Protein AF-0000000067795858 (afdb_homodimer)

Secondary structure (DSSP, 8-state):
--------EEE-------------S-------S--B---EEEEE-SSEEEEEEE-TT--GGGEEEEEETTTTEEEEEEEE--TTGGGGGGEEEE-S--EEEEEEEEPPTT--EEEEEEEEEEETTEEEEEEEE-SS-------------/--------EEE-------------S-------S--B---EEEEE-SSEEEEEEE-TT--GGGEEEEEETTTTEEEEEEEE--TTGGGGGGEEEE-S--EEEEEEEEPPTT--EEEEEEEEEEETTEEEEEEEE-SS-------------

Solvent-accessible surface area (backbone atoms only — not comparable to full-atom values): 17368 Å² total; per-residue (Å²): 134,78,72,78,70,71,53,62,46,61,48,57,49,72,53,70,72,71,74,70,67,78,82,82,80,82,75,67,84,58,87,66,72,46,47,49,48,64,38,34,31,31,33,56,54,92,56,30,40,40,35,41,35,52,38,46,49,43,48,75,92,45,52,46,79,44,78,36,78,92,70,36,31,38,39,40,36,35,43,30,68,59,95,56,65,88,43,56,89,26,50,76,38,84,54,58,79,64,44,61,34,35,38,40,41,33,54,54,90,58,70,48,61,40,79,92,54,55,46,75,47,80,51,37,11,26,37,37,38,38,38,36,42,57,87,67,69,68,47,73,64,73,72,75,75,73,74,71,135,132,77,74,78,69,71,53,62,46,62,49,58,50,73,52,69,72,70,75,70,67,76,83,80,82,81,76,68,83,59,85,66,72,47,47,47,50,65,39,35,30,32,32,56,54,92,57,30,39,41,35,41,33,51,39,46,51,42,47,74,91,45,51,45,78,45,77,35,75,91,70,37,31,37,38,40,38,35,41,30,68,59,96,56,64,88,43,55,89,29,51,77,39,84,54,57,80,65,42,63,34,38,40,40,41,34,54,52,89,62,71,47,60,41,78,92,54,58,45,76,48,78,49,39,11,26,38,38,36,39,38,35,43,59,85,71,71,67,49,73,65,73,72,75,75,71,76,74,135

Radius of gyration: 24.32 Å; Cα contacts (8 Å, |Δi|>4): 537; chains: 2; bounding box: 45×71×56 Å

Nearest PDB structures (foldseek):
  3w1z-assembly1_B  TM=8.184E-01  e=2.440E-09  Schizosaccharomyces pombe 972h-
  3w1z-assembly1_D  TM=8.887E-01  e=3.357E-08  Schizosaccharomyces pombe 972h-
  3w1z-assembly1_C  TM=8.007E-01  e=1.626E-08  Schizosaccharomyces pombe 972h-
  4eld-assembly1_A  TM=7.771E-01  e=7.101E-06  Methanocaldococcus jannaschii DSM 2661
  1shs-assembly1_A  TM=7.922E-01  e=1.833E-05  Methanocaldococcus jannaschii

Sequence (298 aa):
MHGRLDNFFAERPYLPHLRSHDNSLTQDAKPTGAPFAPPMDLYDNEKQYLIHLSLPGVFPDDLEVETDADLRLITVKGVFRNPYEDMNENLRINERRSGAFERQIKFPKGTVVEEDNISAKLTNGVLEISLKKVEGKEREVRRIKVECCMHGRLDNFFAERPYLPHLRSHDNSLTQDAKPTGAPFAPPMDLYDNEKQYLIHLSLPGVFPDDLEVETDADLRLITVKGVFRNPYEDMNENLRINERRSGAFERQIKFPKGTVVEEDNISAKLTNGVLEISLKKVEGKEREVRRIKVECC

pLDDT: mean 72.58, std 25.25, range [21.03, 96.69]

Structure (mmCIF, N/CA/C/O backbone):
data_AF-0000000067795858-model_v1
#
loop_
_entity.id
_entity.type
_entity.pdbx_description
1 polymer YALI0C03443p
#
loop_
_atom_site.group_PDB
_atom_site.id
_atom_site.type_symbol
_atom_site.label_atom_id
_atom_site.label_alt_id
_atom_site.label_comp_id
_atom_site.label_asym_id
_atom_site.label_entity_id
_atom_site.label_seq_id
_atom_site.pdbx_PDB_ins_code
_atom_site.Cartn_x
_atom_site.Cartn_y
_atom_site.Cartn_z
_atom_site.occupancy
_atom_site.B_iso_or_equiv
_atom_site.auth_seq_id
_atom_site.auth_comp_id
_atom_site.auth_asym_id
_atom_site.auth_atom_id
_atom_site.pdbx_PDB_model_num
ATOM 1 N N . MET A 1 1 ? 24.625 -29.875 -5.992 1 22.42 1 MET A N 1
ATOM 2 C CA . MET A 1 1 ? 23.25 -29.688 -5.523 1 22.42 1 MET A CA 1
ATOM 3 C C . MET A 1 1 ? 22.797 -28.25 -5.695 1 22.42 1 MET A C 1
ATOM 5 O O . MET A 1 1 ? 23.172 -27.375 -4.902 1 22.42 1 MET A O 1
ATOM 9 N N . HIS A 1 2 ? 22.953 -27.625 -6.863 1 32.31 2 HIS A N 1
ATOM 10 C CA . HIS A 1 2 ? 22.719 -26.25 -7.301 1 32.31 2 HIS A CA 1
ATOM 11 C C . HIS A 1 2 ? 21.297 -25.812 -6.996 1 32.31 2 HIS A C 1
ATOM 13 O O . HIS A 1 2 ? 20.344 -26.516 -7.32 1 32.31 2 HIS A O 1
ATOM 19 N N . GLY A 1 3 ? 20.969 -25.391 -5.824 1 32.97 3 GLY A N 1
ATOM 20 C CA . GLY A 1 3 ? 19.672 -24.984 -5.309 1 32.97 3 GLY A CA 1
ATOM 21 C C . GLY A 1 3 ? 18.766 -24.422 -6.379 1 32.97 3 GLY A C 1
ATOM 22 O O . GLY A 1 3 ? 19.219 -23.734 -7.289 1 32.97 3 GLY A O 1
ATOM 23 N N . ARG A 1 4 ? 17.828 -25.281 -6.988 1 33.78 4 ARG A N 1
ATOM 24 C CA . ARG A 1 4 ? 16.766 -24.922 -7.922 1 33.78 4 ARG A CA 1
ATOM 25 C C . ARG A 1 4 ? 16.375 -23.453 -7.762 1 33.78 4 ARG A C 1
ATOM 27 O O . ARG A 1 4 ? 15.797 -23.062 -6.746 1 33.78 4 ARG A O 1
ATOM 34 N N . LEU A 1 5 ? 17.219 -22.656 -8.023 1 38.12 5 LEU A N 1
ATOM 35 C CA . LEU A 1 5 ? 16.906 -21.234 -8.203 1 38.12 5 LEU A CA 1
ATOM 36 C C . LEU A 1 5 ? 15.531 -21.062 -8.852 1 38.12 5 LEU A C 1
ATOM 38 O O . LEU A 1 5 ? 15.398 -21.188 -10.07 1 38.12 5 LEU A O 1
ATOM 42 N N . ASP A 1 6 ? 14.5 -21.922 -8.516 1 43.03 6 ASP A N 1
ATOM 43 C CA . ASP A 1 6 ? 13.094 -21.797 -8.891 1 43.03 6 ASP A CA 1
ATOM 44 C C . ASP A 1 6 ? 12.711 -20.344 -9.125 1 43.03 6 ASP A C 1
ATOM 46 O O . ASP A 1 6 ? 12.656 -19.547 -8.188 1 43.03 6 ASP A O 1
ATOM 50 N N . ASN A 1 7 ? 13.234 -19.812 -10.258 1 46.12 7 ASN A N 1
ATOM 51 C CA . ASN A 1 7 ? 13.359 -18.422 -10.672 1 46.12 7 ASN A CA 1
ATOM 52 C C . ASN A 1 7 ? 12.008 -17.719 -10.703 1 46.12 7 ASN A C 1
ATOM 54 O O . ASN A 1 7 ? 11.258 -17.859 -11.672 1 46.12 7 ASN A O 1
ATOM 58 N N . PHE A 1 8 ? 11.07 -17.906 -9.773 1 50.25 8 PHE A N 1
ATOM 59 C CA . PHE A 1 8 ? 10.07 -16.859 -9.852 1 50.25 8 PHE A CA 1
ATOM 60 C C . PHE A 1 8 ? 10.711 -15.539 -10.281 1 50.25 8 PHE A C 1
ATOM 62 O O . PHE A 1 8 ? 11.727 -15.117 -9.719 1 50.25 8 PHE A O 1
ATOM 69 N N . PHE A 1 9 ? 10.875 -15.289 -11.719 1 51.81 9 PHE A N 1
ATOM 70 C CA . PHE A 1 9 ? 11.375 -13.984 -12.117 1 51.81 9 PHE A CA 1
ATOM 71 C C . PHE A 1 9 ? 10.273 -12.93 -12.016 1 51.81 9 PHE A C 1
ATOM 73 O O . PHE A 1 9 ? 9.25 -13.023 -12.695 1 51.81 9 PHE A O 1
ATOM 80 N N . ALA A 1 10 ? 9.914 -12.562 -10.852 1 48.84 10 ALA A N 1
ATOM 81 C CA . ALA A 1 10 ? 9.156 -11.312 -10.828 1 48.84 10 ALA A CA 1
ATOM 82 C C . ALA A 1 10 ? 9.977 -10.164 -11.398 1 48.84 10 ALA A C 1
ATOM 84 O O . ALA A 1 10 ? 10.945 -9.711 -10.781 1 48.84 10 ALA A O 1
ATOM 85 N N . GLU A 1 11 ? 10.266 -10.281 -12.711 1 44.84 11 GLU A N 1
ATOM 86 C CA . GLU A 1 11 ? 11.07 -9.234 -13.344 1 44.84 11 GLU A CA 1
ATOM 87 C C . GLU A 1 11 ? 10.539 -7.848 -13 1 44.84 11 GLU A C 1
ATOM 89 O O . GLU A 1 11 ? 9.328 -7.625 -13 1 44.84 11 GLU A O 1
ATOM 94 N N . ARG A 1 12 ? 11.203 -7.18 -12.133 1 45.81 12 ARG A N 1
ATOM 95 C CA . ARG A 1 12 ? 10.992 -5.738 -12.242 1 45.81 12 ARG A CA 1
ATOM 96 C C . ARG A 1 12 ? 10.961 -5.301 -13.703 1 45.81 12 ARG A C 1
ATOM 98 O O . ARG A 1 12 ? 11.617 -5.906 -14.555 1 45.81 12 ARG A O 1
ATOM 105 N N . PRO A 1 13 ? 9.992 -4.703 -14.289 1 41.53 13 PRO A N 1
ATOM 106 C CA . PRO A 1 13 ? 10.086 -4.324 -15.695 1 41.53 13 PRO A CA 1
ATOM 107 C C . PRO A 1 13 ? 11.516 -4.02 -16.141 1 41.53 13 PRO A C 1
ATOM 109 O O . PRO A 1 13 ? 12.242 -3.316 -15.43 1 41.53 13 PRO A O 1
ATOM 112 N N . TYR A 1 14 ? 12.086 -4.887 -16.781 1 36.28 14 TYR A N 1
ATOM 113 C CA . TYR A 1 14 ? 13.312 -4.562 -17.5 1 36.28 14 TYR A CA 1
ATOM 114 C C . TYR A 1 14 ? 13.172 -3.238 -18.234 1 36.28 14 TYR A C 1
ATOM 116 O O . TYR A 1 14 ? 12.336 -3.105 -19.141 1 36.28 14 TYR A O 1
ATOM 124 N N . LEU A 1 15 ? 13.281 -2.121 -17.594 1 37.28 15 LEU A N 1
ATOM 125 C CA . LEU A 1 15 ? 13.578 -1.027 -18.516 1 37.28 15 LEU A CA 1
ATOM 126 C C . LEU A 1 15 ? 14.625 -1.447 -19.547 1 37.28 15 LEU A C 1
ATOM 128 O O . LEU A 1 15 ? 15.727 -1.854 -19.172 1 37.28 15 LEU A O 1
ATOM 132 N N . PRO A 1 16 ? 14.258 -1.807 -20.656 1 34.94 16 PRO A N 1
ATOM 133 C CA . PRO A 1 16 ? 15.344 -1.913 -21.641 1 34.94 16 PRO A CA 1
ATOM 134 C C . PRO A 1 16 ? 16.438 -0.878 -21.422 1 34.94 16 PRO A C 1
ATOM 136 O O . PRO A 1 16 ? 16.156 0.28 -21.109 1 34.94 16 PRO A O 1
ATOM 139 N N . HIS A 1 17 ? 17.422 -1.213 -20.891 1 34.97 17 HIS A N 1
ATOM 140 C CA . HIS A 1 17 ? 18.578 -0.344 -21.141 1 34.97 17 HIS A CA 1
ATOM 141 C C . HIS A 1 17 ? 18.516 0.274 -22.531 1 34.97 17 HIS A C 1
ATOM 143 O O . HIS A 1 17 ? 18.531 -0.443 -23.531 1 34.97 17 HIS A O 1
ATOM 149 N N . LEU A 1 18 ? 17.781 1.297 -22.766 1 34.06 18 LEU A N 1
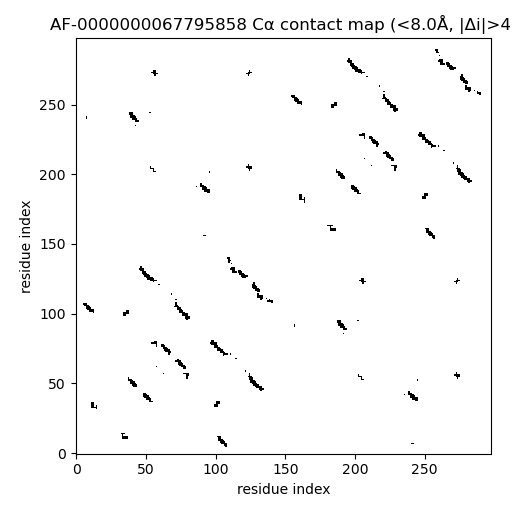ATOM 150 C CA . LEU A 1 18 ? 18.203 2.047 -23.938 1 34.06 18 LEU A CA 1
ATOM 151 C C . LEU A 1 18 ? 19.719 2.062 -24.047 1 34.06 18 LEU A C 1
ATOM 153 O O . LEU A 1 18 ? 20.406 2.588 -23.172 1 34.06 18 LEU A O 1
ATOM 157 N N . ARG A 1 19 ? 20.234 1.096 -24.594 1 33.78 19 ARG A N 1
ATOM 158 C CA . ARG A 1 19 ? 21.5 1.353 -25.266 1 33.78 19 ARG A CA 1
ATOM 159 C C . ARG A 1 19 ? 21.5 2.715 -25.938 1 33.78 19 ARG A C 1
ATOM 161 O O . ARG A 1 19 ? 20.797 2.916 -26.938 1 33.78 19 ARG A O 1
ATOM 168 N N . SER A 1 20 ? 21.453 3.863 -25.203 1 34.28 20 SER A N 1
ATOM 169 C CA . SER A 1 20 ? 21.844 5.129 -25.812 1 34.28 20 SER A CA 1
ATOM 170 C C . SER A 1 20 ? 23.109 4.973 -26.656 1 34.28 20 SER A C 1
ATOM 172 O O . SER A 1 20 ? 24.219 5.004 -26.125 1 34.28 20 SER A O 1
ATOM 174 N N . HIS A 1 21 ? 23.109 4.137 -27.516 1 33.28 21 HIS A N 1
ATOM 175 C CA . HIS A 1 21 ? 24.156 4.555 -28.438 1 33.28 21 HIS A CA 1
ATOM 176 C C . HIS A 1 21 ? 23.984 6.012 -28.859 1 33.28 21 HIS A C 1
ATOM 178 O O . HIS A 1 21 ? 24.797 6.555 -29.609 1 33.28 21 HIS A O 1
ATOM 184 N N . ASP A 1 22 ? 22.75 6.461 -29.297 1 33.53 22 ASP A N 1
ATOM 185 C CA . ASP A 1 22 ? 22.906 7.672 -30.094 1 33.53 22 ASP A CA 1
ATOM 186 C C . ASP A 1 22 ? 23.375 8.844 -29.25 1 33.53 22 ASP A C 1
ATOM 188 O O . ASP A 1 22 ? 23 8.969 -28.078 1 33.53 22 ASP A O 1
ATOM 192 N N . ASN A 1 23 ? 24.469 9.68 -29.531 1 34.09 23 ASN A N 1
ATOM 193 C CA . ASN A 1 23 ? 25.156 10.938 -29.25 1 34.09 23 ASN A CA 1
ATOM 194 C C . ASN A 1 23 ? 24.156 12.055 -28.938 1 34.09 23 ASN A C 1
ATOM 196 O O . ASN A 1 23 ? 24.547 13.094 -28.406 1 34.09 23 ASN A O 1
ATOM 200 N N . SER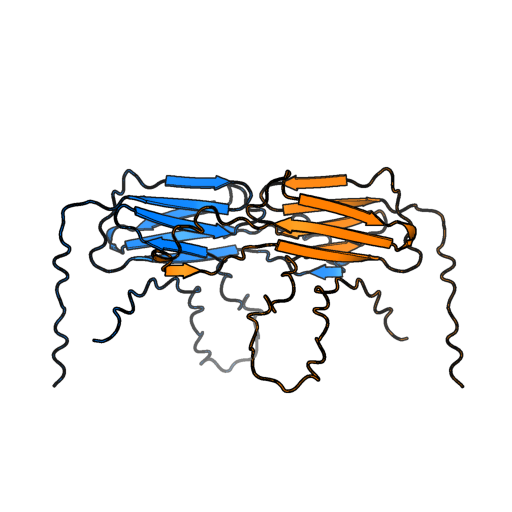 A 1 24 ? 23.25 12.539 -29.922 1 36.06 24 SER A N 1
ATOM 201 C CA . SER A 1 24 ? 22.859 13.938 -30.031 1 36.06 24 SER A CA 1
ATOM 202 C C . SER A 1 24 ? 22.016 14.367 -28.844 1 36.06 24 SER A C 1
ATOM 204 O O . SER A 1 24 ? 21.391 13.539 -28.188 1 36.06 24 SER A O 1
ATOM 206 N N . LEU A 1 25 ? 21.766 15.836 -28.562 1 34.72 25 LEU A N 1
ATOM 207 C CA . LEU A 1 25 ? 21.406 16.875 -27.594 1 34.72 25 LEU A CA 1
ATOM 208 C C . LEU A 1 25 ? 20.031 16.609 -27 1 34.72 25 LEU A C 1
ATOM 210 O O . LEU A 1 25 ? 19.672 17.156 -25.969 1 34.72 25 LEU A O 1
ATOM 21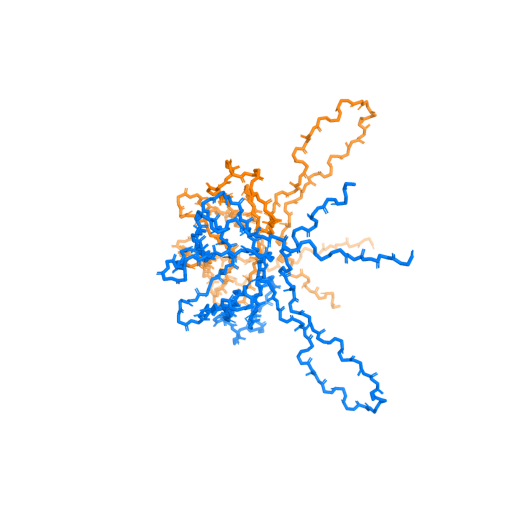4 N N . THR A 1 26 ? 18.953 16.422 -27.891 1 36.91 26 THR A N 1
ATOM 215 C CA . THR A 1 26 ? 17.656 16.844 -27.391 1 36.91 26 THR A CA 1
ATOM 216 C C . THR A 1 26 ? 17.156 15.875 -26.312 1 36.91 26 THR A C 1
ATOM 218 O O . THR A 1 26 ? 16.922 14.695 -26.578 1 36.91 26 THR A O 1
ATOM 221 N N . GLN A 1 27 ? 17.703 15.961 -25.094 1 35.53 27 GLN A N 1
ATOM 222 C CA . GLN A 1 27 ? 17.422 15.297 -23.828 1 35.53 27 GLN A CA 1
ATOM 223 C C . GLN A 1 27 ? 15.922 15.125 -23.609 1 35.53 27 GLN A C 1
ATOM 225 O O . GLN A 1 27 ? 15.234 16.062 -23.203 1 35.53 27 GLN A O 1
ATOM 230 N N . ASP A 1 28 ? 15.18 14.633 -24.609 1 35.16 28 ASP A N 1
ATOM 231 C CA . ASP A 1 28 ? 13.773 14.352 -24.359 1 35.16 28 ASP A CA 1
ATOM 232 C C . ASP A 1 28 ? 13.578 13.672 -23 1 35.16 28 ASP A C 1
ATOM 234 O O . ASP A 1 28 ? 14.359 12.805 -22.625 1 35.16 28 ASP A O 1
ATOM 238 N N . ALA A 1 29 ? 12.922 14.344 -22.047 1 35.81 29 ALA A N 1
ATOM 239 C CA . ALA A 1 29 ? 12.422 13.914 -20.75 1 35.81 29 ALA A CA 1
ATOM 240 C C . ALA A 1 29 ? 11.844 12.5 -20.828 1 35.81 29 ALA A C 1
ATOM 242 O O . ALA A 1 29 ? 10.719 12.305 -21.281 1 35.81 29 ALA A O 1
ATOM 243 N N . LYS A 1 30 ? 12.43 11.508 -21.453 1 37.72 30 LYS A N 1
ATOM 244 C CA . LYS A 1 30 ? 12.016 10.109 -21.391 1 37.72 30 LYS A CA 1
ATOM 245 C C . LYS A 1 30 ? 11.453 9.758 -20.016 1 37.72 30 LYS A C 1
ATOM 247 O O . LYS A 1 30 ? 12.125 9.961 -19 1 37.72 30 LYS A O 1
ATOM 252 N N . PRO A 1 31 ? 10.18 9.781 -19.922 1 41.47 31 PRO A N 1
ATOM 253 C CA . PRO A 1 31 ? 9.695 9.227 -18.641 1 41.47 31 PRO A CA 1
ATOM 254 C C . PRO A 1 31 ? 10.492 8.008 -18.203 1 41.47 31 PRO A C 1
ATOM 256 O O . PRO A 1 31 ? 10.414 6.949 -18.828 1 41.47 31 PRO A O 1
ATOM 259 N N . THR A 1 32 ? 11.742 7.984 -18.125 1 41.47 32 THR A N 1
ATOM 260 C CA . THR A 1 32 ? 12.781 6.992 -17.875 1 41.47 32 THR A CA 1
ATOM 261 C C . THR A 1 32 ? 12.312 5.973 -16.844 1 41.47 32 THR A C 1
ATOM 263 O O . THR A 1 32 ? 12.969 4.949 -16.625 1 41.47 32 THR A O 1
ATOM 266 N N . GLY A 1 33 ? 11.602 6.359 -15.75 1 48.22 33 GLY A N 1
ATOM 267 C CA . GLY A 1 33 ? 11.688 5.449 -14.617 1 48.22 33 GLY A CA 1
ATOM 268 C C . GLY A 1 33 ? 10.938 4.152 -14.844 1 48.22 33 GLY A C 1
ATOM 269 O O . GLY A 1 33 ? 9.898 4.133 -15.516 1 48.22 33 GLY A O 1
ATOM 270 N N . ALA A 1 34 ? 11.672 3.002 -15.047 1 53.97 34 ALA A N 1
ATOM 271 C CA . ALA A 1 34 ? 11.086 1.662 -15.047 1 53.97 34 ALA A CA 1
ATOM 272 C C . ALA A 1 34 ? 9.789 1.629 -14.242 1 53.97 34 ALA A C 1
ATOM 274 O O . ALA A 1 34 ? 9.656 2.326 -13.234 1 53.97 34 ALA A O 1
ATOM 275 N N . PRO A 1 35 ? 8.758 1.15 -15.008 1 64.12 35 PRO A N 1
ATOM 276 C CA . PRO A 1 35 ? 7.52 1.074 -14.234 1 64.12 35 PRO A CA 1
ATOM 277 C C . PRO A 1 35 ? 7.73 0.497 -12.836 1 64.12 35 PRO A C 1
ATOM 279 O O . PRO A 1 35 ? 8.578 -0.377 -12.648 1 64.12 35 PRO A O 1
ATOM 282 N N . PHE A 1 36 ? 7.277 1.096 -11.992 1 78.94 36 PHE A N 1
ATOM 283 C CA . PHE A 1 36 ? 7.328 0.639 -10.609 1 78.94 36 PHE A CA 1
ATOM 284 C C . PHE A 1 36 ? 6.652 -0.719 -10.461 1 78.94 36 PHE A C 1
ATOM 286 O O . PHE A 1 36 ? 5.641 -0.989 -11.109 1 78.94 36 PHE A O 1
ATOM 293 N N . ALA A 1 37 ? 7.27 -1.644 -9.953 1 90.12 37 ALA A N 1
ATOM 294 C CA . ALA A 1 37 ? 6.684 -2.934 -9.594 1 90.12 37 ALA A CA 1
ATOM 295 C C . ALA A 1 37 ? 6.23 -2.945 -8.141 1 90.12 37 ALA A C 1
ATOM 297 O O . ALA A 1 37 ? 7.055 -2.898 -7.223 1 90.12 37 ALA A O 1
ATOM 298 N N . PRO A 1 38 ? 4.934 -3.002 -7.91 1 95.44 38 PRO A N 1
ATOM 299 C CA . PRO A 1 38 ? 4.445 -3.023 -6.531 1 95.44 38 PRO A CA 1
ATOM 300 C C . PRO A 1 38 ? 4.965 -4.223 -5.742 1 95.44 38 PRO A C 1
ATOM 302 O O . PRO A 1 38 ? 5.18 -5.297 -6.309 1 95.44 38 PRO A O 1
ATOM 305 N N . PRO A 1 39 ? 5.191 -4.059 -4.441 1 94.88 39 PRO A N 1
ATOM 306 C CA . PRO A 1 39 ? 5.648 -5.188 -3.625 1 94.88 39 PRO A CA 1
ATOM 307 C C . PRO A 1 39 ? 4.676 -6.363 -3.648 1 94.88 39 PRO A C 1
ATOM 309 O O . PRO A 1 39 ? 3.459 -6.164 -3.658 1 94.88 39 PRO A O 1
ATOM 312 N N . MET A 1 40 ? 5.258 -7.562 -3.613 1 94.88 40 MET A N 1
ATOM 313 C CA . MET A 1 40 ? 4.426 -8.758 -3.73 1 94.88 40 MET A CA 1
ATOM 314 C C . MET A 1 40 ? 4.934 -9.867 -2.811 1 94.88 40 MET A C 1
ATOM 316 O O . MET A 1 40 ? 6.129 -9.945 -2.531 1 94.88 40 MET A O 1
ATOM 320 N N . ASP A 1 41 ? 3.979 -10.617 -2.283 1 94.44 41 ASP A N 1
ATOM 321 C CA . ASP A 1 41 ? 4.277 -11.914 -1.683 1 94.44 41 ASP A CA 1
ATOM 322 C C . ASP A 1 41 ? 3.779 -13.055 -2.564 1 94.44 41 ASP A C 1
ATOM 324 O O . ASP A 1 41 ? 2.693 -12.977 -3.145 1 94.44 41 ASP A O 1
ATOM 328 N N . LEU A 1 42 ? 4.602 -14.039 -2.68 1 95 42 LEU A N 1
ATOM 329 C CA . LEU A 1 42 ? 4.211 -15.219 -3.436 1 95 42 LEU A CA 1
ATOM 330 C C . LEU A 1 42 ? 4.422 -16.484 -2.613 1 95 42 LEU A C 1
ATOM 332 O O . LEU A 1 42 ? 5.535 -16.75 -2.146 1 95 42 LEU A O 1
ATOM 336 N N . TYR A 1 43 ? 3.357 -17.188 -2.42 1 93.38 43 TYR A N 1
ATOM 337 C CA . TYR A 1 43 ? 3.395 -18.469 -1.735 1 93.38 43 TYR A CA 1
ATOM 338 C C . TYR A 1 43 ? 3.209 -19.609 -2.721 1 93.38 43 TYR A C 1
ATOM 340 O O . TYR A 1 43 ? 2.316 -19.578 -3.572 1 93.38 43 TYR A O 1
ATOM 348 N N . ASP A 1 44 ? 4.082 -20.609 -2.551 1 91.75 44 ASP A N 1
ATOM 349 C CA . ASP A 1 44 ? 4.039 -21.812 -3.385 1 91.75 44 ASP A CA 1
ATOM 350 C C . ASP A 1 44 ? 3.785 -23.062 -2.543 1 91.75 44 ASP A C 1
ATOM 352 O O . ASP A 1 44 ? 4.719 -23.625 -1.975 1 91.75 44 ASP A O 1
ATOM 356 N N . ASN A 1 45 ? 2.504 -23.438 -2.443 1 88 45 ASN A N 1
ATOM 357 C CA . ASN A 1 45 ? 2.219 -24.688 -1.748 1 88 45 ASN A CA 1
ATOM 358 C C . ASN A 1 45 ? 1.841 -25.797 -2.723 1 88 45 ASN A C 1
ATOM 360 O O . ASN A 1 45 ? 1.855 -25.594 -3.938 1 88 45 ASN A O 1
ATOM 364 N N . GLU A 1 46 ? 1.615 -26.953 -2.203 1 86.75 46 GLU A N 1
ATOM 365 C CA . GLU A 1 46 ? 1.364 -28.125 -3.049 1 86.75 46 GLU A CA 1
ATOM 366 C C . GLU A 1 46 ? 0.075 -27.953 -3.848 1 86.75 46 GLU A C 1
ATOM 368 O O . GLU A 1 46 ? -0.027 -28.438 -4.977 1 86.75 46 GLU A O 1
ATOM 373 N N . LYS A 1 47 ? -0.803 -27.203 -3.354 1 88.19 47 LYS A N 1
ATOM 374 C CA . LYS A 1 47 ? -2.137 -27.141 -3.943 1 88.19 47 LYS A CA 1
ATOM 375 C C . LYS A 1 47 ? -2.291 -25.922 -4.836 1 88.19 47 LYS A C 1
ATOM 377 O O . LYS A 1 47 ? -3.051 -25.938 -5.809 1 88.19 47 LYS A O 1
ATOM 382 N N . GLN A 1 48 ? -1.615 -24.875 -4.441 1 91.12 48 GLN A N 1
ATOM 383 C CA . GLN A 1 48 ? -1.885 -23.641 -5.176 1 91.12 48 GLN A CA 1
ATOM 384 C C . GLN A 1 48 ? -0.742 -22.641 -5.02 1 91.12 48 GLN A C 1
ATOM 386 O O . GLN A 1 48 ? 0.096 -22.781 -4.125 1 91.12 48 GLN A O 1
ATOM 391 N N . TYR A 1 49 ? -0.703 -21.688 -5.957 1 92.31 49 TYR A N 1
ATOM 392 C CA . TYR A 1 49 ? 0.033 -20.438 -5.773 1 92.31 49 TYR A CA 1
ATOM 393 C C . TYR A 1 49 ? -0.867 -19.359 -5.191 1 92.31 49 TYR A C 1
ATOM 395 O O . TYR A 1 49 ? -2.031 -19.234 -5.582 1 92.31 49 TYR A O 1
ATOM 403 N N . LEU A 1 50 ? -0.319 -18.656 -4.219 1 94.19 50 LEU A N 1
ATOM 404 C CA . LEU A 1 50 ? -1 -17.5 -3.664 1 94.19 50 LEU A CA 1
ATOM 405 C C . LEU A 1 50 ? -0.137 -16.25 -3.799 1 94.19 50 LEU A C 1
ATOM 407 O O . LEU A 1 50 ? 1.001 -16.219 -3.324 1 94.19 50 LEU A O 1
ATOM 411 N N . ILE A 1 51 ? -0.739 -15.25 -4.496 1 94.31 51 ILE A N 1
ATOM 412 C CA . ILE A 1 51 ? -0.021 -14 -4.754 1 94.31 51 ILE A CA 1
ATOM 413 C C . ILE A 1 51 ? -0.747 -12.836 -4.082 1 94.31 51 ILE A C 1
ATOM 415 O O . ILE A 1 51 ? -1.961 -12.688 -4.234 1 94.31 51 ILE A O 1
ATOM 419 N N . HIS A 1 52 ? -0.026 -12.094 -3.299 1 95.56 52 HIS A N 1
ATOM 420 C CA . HIS A 1 52 ? -0.538 -10.867 -2.703 1 95.56 52 HIS A CA 1
ATOM 421 C C . HIS A 1 52 ? 0.244 -9.648 -3.191 1 95.56 52 HIS A C 1
ATOM 423 O O . HIS A 1 52 ? 1.457 -9.562 -2.986 1 95.56 52 HIS A O 1
ATOM 429 N N . LEU A 1 53 ? -0.401 -8.695 -3.859 1 95.69 53 LEU A N 1
ATOM 430 C CA . LEU A 1 53 ? 0.213 -7.465 -4.352 1 95.69 53 LEU A CA 1
ATOM 431 C C . LEU A 1 53 ? -0.325 -6.25 -3.605 1 95.69 53 LEU A C 1
ATOM 433 O O . LEU A 1 53 ? -1.537 -6.113 -3.424 1 95.69 53 LEU A O 1
ATOM 437 N N . SER A 1 54 ? 0.584 -5.43 -3.129 1 96.62 54 SER A N 1
ATOM 438 C CA . SER A 1 54 ? 0.168 -4.188 -2.484 1 96.62 54 SER A CA 1
ATOM 439 C C . SER A 1 54 ? -0.171 -3.117 -3.514 1 96.62 54 SER A C 1
ATOM 441 O O . SER A 1 54 ? 0.704 -2.658 -4.25 1 96.62 54 SER A O 1
ATOM 443 N N . LEU A 1 55 ? -1.454 -2.725 -3.518 1 96.44 55 LEU A N 1
ATOM 444 C CA . LEU A 1 55 ? -1.952 -1.753 -4.484 1 96.44 55 LEU A CA 1
ATOM 445 C C . LEU A 1 55 ? -2.816 -0.7 -3.801 1 96.44 55 LEU A C 1
ATOM 447 O O . LEU A 1 55 ? -3.982 -0.518 -4.16 1 96.44 55 LEU A O 1
ATOM 451 N N . PRO A 1 56 ? -2.246 0.008 -2.883 1 96.44 56 PRO A N 1
ATOM 452 C CA . PRO A 1 56 ? -3.059 1.002 -2.178 1 96.44 56 PRO A CA 1
ATOM 453 C C . PRO A 1 56 ? -3.619 2.074 -3.109 1 96.44 56 PRO A C 1
ATOM 455 O O . PRO A 1 56 ? -2.865 2.713 -3.848 1 96.44 56 PRO A O 1
ATOM 458 N N . GLY A 1 57 ? -4.918 2.291 -3.043 1 95.19 57 GLY A N 1
ATOM 459 C CA . GLY A 1 57 ? -5.562 3.369 -3.775 1 95.19 57 GLY A CA 1
ATOM 460 C C . GLY A 1 57 ? -5.988 2.969 -5.176 1 95.19 57 GLY A C 1
ATOM 461 O O . GLY A 1 57 ? -6.566 3.773 -5.91 1 95.19 57 GLY A O 1
ATOM 462 N N . VAL A 1 58 ? -5.703 1.752 -5.559 1 94.69 58 VAL A N 1
ATOM 463 C CA . VAL A 1 58 ? -6.078 1.302 -6.895 1 94.69 58 VAL A CA 1
ATOM 464 C C . VAL A 1 58 ? -7.527 0.82 -6.887 1 94.69 58 VAL A C 1
ATOM 466 O O . VAL A 1 58 ? -7.945 0.102 -5.977 1 94.69 58 VAL A O 1
ATOM 469 N N . PHE A 1 59 ? -8.25 1.251 -7.828 1 91.12 59 PHE A N 1
ATOM 470 C CA . PHE A 1 59 ? -9.625 0.79 -8 1 91.12 59 PHE A CA 1
ATOM 471 C C . PHE A 1 59 ? -9.68 -0.395 -8.961 1 91.12 59 PHE A C 1
ATOM 473 O O . PHE A 1 59 ? -8.836 -0.526 -9.844 1 91.12 59 PHE A O 1
ATOM 480 N N . PRO A 1 60 ? -10.727 -1.191 -8.75 1 90.75 60 PRO A N 1
ATOM 481 C CA . PRO A 1 60 ? -10.852 -2.357 -9.633 1 90.75 60 PRO A CA 1
ATOM 482 C C . PRO A 1 60 ? -10.906 -1.979 -11.109 1 90.75 60 PRO A C 1
ATOM 484 O O . PRO A 1 60 ? -10.328 -2.68 -11.953 1 90.75 60 PRO A O 1
ATOM 487 N N . ASP A 1 61 ? -11.469 -0.853 -11.438 1 90.75 61 ASP A N 1
ATOM 488 C CA . ASP A 1 61 ? -11.625 -0.443 -12.836 1 90.75 61 ASP A CA 1
ATOM 489 C C . ASP A 1 61 ? -10.281 -0.028 -13.438 1 90.75 61 ASP A C 1
ATOM 491 O O . ASP A 1 61 ? -10.141 0.058 -14.656 1 90.75 61 ASP A O 1
ATOM 495 N N . ASP A 1 62 ? -9.273 0.214 -12.602 1 90.75 62 ASP A N 1
ATOM 496 C CA . ASP A 1 62 ? -7.949 0.623 -13.055 1 90.75 62 ASP A CA 1
ATOM 497 C C . ASP A 1 62 ? -6.973 -0.55 -13.023 1 90.75 62 ASP A C 1
ATOM 499 O O . ASP A 1 62 ? -5.758 -0.357 -13.125 1 90.75 62 ASP A O 1
ATOM 503 N N . LEU A 1 63 ? -7.465 -1.7 -12.844 1 94.75 63 LEU A N 1
ATOM 504 C CA . LEU A 1 63 ? -6.625 -2.873 -12.641 1 94.75 63 LEU A CA 1
ATOM 505 C C . LEU A 1 63 ? -6.895 -3.93 -13.703 1 94.75 63 LEU A C 1
ATOM 507 O O . LEU A 1 63 ? -8.047 -4.242 -14 1 94.75 63 LEU A O 1
ATOM 511 N N . GLU A 1 64 ? -5.809 -4.391 -14.352 1 95 64 GLU A N 1
ATOM 512 C CA . GLU A 1 64 ? -5.879 -5.469 -15.328 1 95 64 GLU A CA 1
ATOM 513 C C . GLU A 1 64 ? -4.984 -6.637 -14.93 1 95 64 GLU A C 1
ATOM 515 O O . GLU A 1 64 ? -3.824 -6.441 -14.57 1 95 64 GLU A O 1
ATOM 520 N N . VAL A 1 65 ? -5.555 -7.77 -14.914 1 93.88 65 VAL A N 1
ATOM 521 C CA . VAL A 1 65 ? -4.809 -8.992 -14.656 1 93.88 65 VAL A CA 1
ATOM 522 C C . VAL A 1 65 ? -4.914 -9.922 -15.867 1 93.88 65 VAL A C 1
ATOM 524 O O . VAL A 1 65 ? -6.02 -10.312 -16.266 1 93.88 65 VAL A O 1
ATOM 527 N N . GLU A 1 66 ? -3.77 -10.242 -16.422 1 92.44 66 GLU A N 1
ATOM 528 C CA . GLU A 1 66 ? -3.729 -11.109 -17.594 1 92.44 66 GLU A CA 1
ATOM 529 C C . GLU A 1 66 ? -2.912 -12.367 -17.328 1 92.44 66 GLU A C 1
ATOM 531 O O . GLU A 1 66 ? -1.885 -12.312 -16.641 1 92.44 66 GLU A O 1
ATOM 536 N N . THR A 1 67 ? -3.477 -13.43 -17.844 1 89.56 67 THR A N 1
ATOM 537 C CA . THR A 1 67 ? -2.764 -14.695 -17.719 1 89.56 67 THR A CA 1
ATOM 538 C C . THR A 1 67 ? -2.41 -15.258 -19.094 1 89.56 67 THR A C 1
ATOM 540 O O . THR A 1 67 ? -3.184 -15.125 -20.047 1 89.56 67 THR A O 1
ATOM 543 N N . ASP A 1 68 ? -1.203 -15.773 -19.219 1 87.19 68 ASP A N 1
ATOM 544 C CA . ASP A 1 68 ? -0.737 -16.5 -20.391 1 87.19 68 ASP A CA 1
ATOM 545 C C . ASP A 1 68 ? -0.256 -17.906 -20 1 87.19 68 ASP A C 1
ATOM 547 O O . ASP A 1 68 ? 0.851 -18.062 -19.484 1 87.19 68 ASP A O 1
ATOM 551 N N . ALA A 1 69 ? -1.093 -18.891 -20.297 1 83.12 69 ALA A N 1
ATOM 552 C CA . ALA A 1 69 ? -0.787 -20.25 -19.891 1 83.12 69 ALA A CA 1
ATOM 553 C C . ALA A 1 69 ? 0.455 -20.781 -20.609 1 83.12 69 ALA A C 1
ATOM 555 O O . ALA A 1 69 ? 1.286 -21.469 -20 1 83.12 69 ALA A O 1
ATOM 556 N N . ASP A 1 70 ? 0.542 -20.5 -21.844 1 85.44 70 ASP A N 1
ATOM 557 C CA . ASP A 1 70 ? 1.659 -20.984 -22.656 1 85.44 70 ASP A CA 1
ATOM 558 C C . ASP A 1 70 ? 2.99 -20.453 -22.125 1 85.44 70 ASP A C 1
ATOM 560 O O . ASP A 1 70 ? 3.975 -21.188 -22.062 1 85.44 70 ASP A O 1
ATOM 564 N N . LEU A 1 71 ? 2.936 -19.281 -21.656 1 86.31 71 LEU A N 1
ATOM 565 C CA . LEU A 1 71 ? 4.16 -18.672 -21.156 1 86.31 71 LEU A CA 1
ATOM 566 C C . LEU A 1 71 ? 4.262 -18.812 -19.641 1 86.31 71 LEU A C 1
ATOM 568 O O . LEU A 1 71 ? 5.254 -18.391 -19.031 1 86.31 71 LEU A O 1
ATOM 572 N N . ARG A 1 72 ? 3.232 -19.391 -18.953 1 87.62 72 ARG A N 1
ATOM 573 C CA . ARG A 1 72 ? 3.174 -19.5 -17.5 1 87.62 72 ARG A CA 1
ATOM 574 C C . ARG A 1 72 ? 3.4 -18.141 -16.844 1 87.62 72 ARG A C 1
ATOM 576 O O . ARG A 1 72 ? 4.215 -18.016 -15.922 1 87.62 72 ARG A O 1
ATOM 583 N N . LEU A 1 73 ? 2.676 -17.188 -17.391 1 90.06 73 LEU A N 1
ATOM 584 C CA . LEU A 1 73 ? 2.916 -15.789 -17.031 1 90.06 73 LEU A CA 1
ATOM 585 C C . LEU A 1 73 ? 1.624 -15.117 -16.594 1 90.06 73 LEU A C 1
ATOM 587 O O . LEU A 1 73 ? 0.578 -15.289 -17.219 1 90.06 73 LEU A O 1
ATOM 591 N N . ILE A 1 74 ? 1.751 -14.461 -15.469 1 91.88 74 ILE A N 1
ATOM 592 C CA . ILE A 1 74 ? 0.689 -13.547 -15.047 1 91.88 74 ILE A CA 1
ATOM 593 C C . ILE A 1 74 ? 1.192 -12.109 -15.094 1 91.88 74 ILE A C 1
ATOM 595 O O . ILE A 1 74 ? 2.295 -11.812 -14.625 1 91.88 74 ILE A O 1
ATOM 599 N N . THR A 1 75 ? 0.428 -11.258 -15.719 1 92.81 75 THR A N 1
ATOM 600 C CA . THR A 1 75 ? 0.75 -9.836 -15.789 1 92.81 75 THR A CA 1
ATOM 601 C C . THR A 1 75 ? -0.313 -9.008 -15.078 1 92.81 75 THR A C 1
ATOM 603 O O . THR A 1 75 ? -1.508 -9.164 -15.344 1 92.81 75 THR A O 1
ATOM 606 N N . VAL A 1 76 ? 0.143 -8.211 -14.164 1 94.06 76 VAL A N 1
ATOM 607 C CA . VAL A 1 76 ? -0.742 -7.281 -13.469 1 94.06 76 VAL A CA 1
ATOM 608 C C . VAL A 1 76 ? -0.38 -5.848 -13.844 1 94.06 76 VAL A C 1
ATOM 610 O O . VAL A 1 76 ? 0.779 -5.441 -13.727 1 94.06 76 VAL A O 1
ATOM 613 N N . LYS A 1 77 ? -1.383 -5.141 -14.352 1 95.19 77 LYS A N 1
ATOM 614 C CA . LYS A 1 77 ? -1.19 -3.748 -14.75 1 95.19 77 LYS A CA 1
ATOM 615 C C . LYS A 1 77 ? -2.256 -2.848 -14.133 1 95.19 77 LYS A C 1
ATOM 617 O O . LYS A 1 77 ? -3.396 -3.27 -13.938 1 95.19 77 LYS A O 1
ATOM 622 N N . GLY A 1 78 ? -1.81 -1.604 -13.922 1 94.38 78 GLY A N 1
ATOM 623 C CA . GLY A 1 78 ? -2.756 -0.62 -13.422 1 94.38 78 GLY A CA 1
ATOM 624 C C . GLY A 1 78 ? -2.135 0.746 -13.195 1 94.38 78 GLY A C 1
ATOM 625 O O . GLY A 1 78 ? -1.067 1.044 -13.734 1 94.38 78 GLY A O 1
ATOM 626 N N . VAL A 1 79 ? -2.898 1.562 -12.477 1 91.94 79 VAL A N 1
ATOM 627 C CA . VAL A 1 79 ? -2.424 2.924 -12.242 1 91.94 79 VAL A CA 1
ATOM 628 C C . VAL A 1 79 ? -2.678 3.316 -10.789 1 91.94 79 VAL A C 1
ATOM 630 O O . VAL A 1 79 ? -3.773 3.105 -10.266 1 91.94 79 VAL A O 1
ATOM 633 N N . PHE A 1 80 ? -1.564 3.707 -10.141 1 92.25 80 PHE A N 1
ATOM 634 C CA . PHE A 1 80 ? -1.743 4.414 -8.883 1 92.25 80 PHE A CA 1
ATOM 635 C C . PHE A 1 80 ? -2.172 5.859 -9.125 1 92.25 80 PHE A C 1
ATOM 637 O O . PHE A 1 80 ? -1.379 6.676 -9.594 1 92.25 80 PHE A O 1
ATOM 644 N N . ARG A 1 81 ? -3.357 6.172 -8.734 1 86.62 81 ARG A N 1
ATOM 645 C CA . ARG A 1 81 ? -3.834 7.527 -8.984 1 86.62 81 ARG A CA 1
ATOM 646 C C . ARG A 1 81 ? -3.537 8.438 -7.801 1 86.62 81 ARG A C 1
ATOM 648 O O . ARG A 1 81 ? -3.641 8.023 -6.645 1 86.62 81 ARG A O 1
ATOM 655 N N . ASN A 1 82 ? -3.174 9.57 -8.141 1 84.06 82 ASN A N 1
ATOM 656 C CA . ASN A 1 82 ? -3.107 10.656 -7.172 1 84.06 82 ASN A CA 1
ATOM 657 C C . ASN A 1 82 ? -4.234 11.664 -7.375 1 84.06 82 ASN A C 1
ATOM 659 O O . ASN A 1 82 ? -4.199 12.461 -8.312 1 84.06 82 ASN A O 1
ATOM 663 N N . PRO A 1 83 ? -5.207 11.609 -6.523 1 81.12 83 PRO A N 1
ATOM 664 C CA . PRO A 1 83 ? -6.336 12.516 -6.715 1 81.12 83 PRO A CA 1
ATOM 665 C C . PRO A 1 83 ? -5.949 13.984 -6.539 1 81.12 83 PRO A C 1
ATOM 667 O O . PRO A 1 83 ? -6.707 14.883 -6.926 1 81.12 83 PRO A O 1
ATOM 670 N N . TYR A 1 84 ? -4.805 14.227 -6.055 1 81.88 84 TYR A N 1
ATOM 671 C CA . TYR A 1 84 ? -4.43 15.609 -5.77 1 81.88 84 TYR A CA 1
ATOM 672 C C . TYR A 1 84 ? -3.258 16.047 -6.641 1 81.88 84 TYR A C 1
ATOM 674 O O . TYR A 1 84 ? -2.445 16.875 -6.227 1 81.88 84 TYR A O 1
ATOM 682 N N . GLU A 1 85 ? -3.182 15.477 -7.746 1 76.94 85 GLU A N 1
ATOM 683 C CA . GLU A 1 85 ? -2.109 15.812 -8.68 1 76.94 85 GLU A CA 1
ATOM 684 C C . GLU A 1 85 ? -2.082 17.312 -8.977 1 76.94 85 GLU A C 1
ATOM 686 O O . GLU A 1 85 ? -1.015 17.875 -9.195 1 76.94 85 GLU A O 1
ATOM 691 N N . ASP A 1 86 ? -3.26 17.953 -8.883 1 76.88 86 ASP A N 1
ATOM 692 C CA . ASP A 1 86 ? -3.385 19.375 -9.195 1 76.88 86 ASP A CA 1
ATOM 693 C C . ASP A 1 86 ? -2.893 20.234 -8.031 1 76.88 86 ASP A C 1
ATOM 695 O O . ASP A 1 86 ? -2.738 21.453 -8.172 1 76.88 86 ASP A O 1
ATOM 699 N N . MET A 1 87 ? -2.611 19.641 -6.922 1 77.19 87 MET A N 1
ATOM 700 C CA . MET A 1 87 ? -2.174 20.375 -5.734 1 77.19 87 MET A CA 1
ATOM 701 C C . MET A 1 87 ? -0.677 20.188 -5.504 1 77.19 87 MET A C 1
ATOM 703 O O . MET A 1 87 ? -0.201 20.281 -4.371 1 77.19 87 MET A O 1
ATOM 707 N N . ASN A 1 88 ? -0.006 20 -6.508 1 77.44 88 ASN A N 1
ATOM 708 C CA . ASN A 1 88 ? 1.423 19.719 -6.41 1 77.44 88 ASN A CA 1
ATOM 709 C C . ASN A 1 88 ? 2.176 20.875 -5.754 1 77.44 88 ASN A C 1
ATOM 711 O O . ASN A 1 88 ? 3.15 20.656 -5.035 1 77.44 88 ASN A O 1
ATOM 715 N N . GLU A 1 89 ? 1.623 22 -5.961 1 80.94 89 GLU A N 1
ATOM 716 C CA . GLU A 1 89 ? 2.273 23.156 -5.355 1 80.94 89 GLU A CA 1
ATOM 717 C C . GLU A 1 89 ? 2.162 23.125 -3.834 1 80.94 89 GLU A C 1
ATOM 719 O O . GLU A 1 89 ? 2.98 23.719 -3.131 1 80.94 89 GLU A O 1
ATOM 724 N N . ASN A 1 90 ? 1.229 22.406 -3.311 1 88.94 90 ASN A N 1
ATOM 725 C CA . ASN A 1 90 ? 0.968 22.359 -1.877 1 88.94 90 ASN A CA 1
ATOM 726 C C . ASN A 1 90 ? 1.553 21.094 -1.253 1 88.94 90 ASN A C 1
ATOM 728 O O . ASN A 1 90 ? 1.409 20.859 -0.05 1 88.94 90 ASN A O 1
ATOM 732 N N . LEU A 1 91 ? 2.211 20.359 -2.086 1 90.25 91 LEU A N 1
ATOM 733 C CA . LEU A 1 91 ? 2.748 19.078 -1.629 1 90.25 91 LEU A CA 1
ATOM 734 C C . LEU A 1 91 ? 4.008 19.297 -0.792 1 90.25 91 LEU A C 1
ATOM 736 O O . LEU A 1 91 ? 4.996 19.844 -1.279 1 90.25 91 LEU A O 1
ATOM 740 N N . ARG A 1 92 ? 3.979 18.875 0.447 1 90.56 92 ARG A N 1
ATOM 741 C CA . ARG A 1 92 ? 5.098 19.062 1.365 1 90.56 92 ARG A CA 1
ATOM 742 C C . ARG A 1 92 ? 5.891 17.766 1.526 1 90.56 92 ARG A C 1
ATOM 744 O O . ARG A 1 92 ? 7.109 17.797 1.716 1 90.56 92 ARG A O 1
ATOM 751 N N . ILE A 1 93 ? 5.188 16.688 1.588 1 90.75 93 ILE A N 1
ATOM 752 C CA . ILE A 1 93 ? 5.785 15.367 1.642 1 90.75 93 ILE A CA 1
ATOM 753 C C . ILE A 1 93 ? 5.234 14.508 0.507 1 90.75 93 ILE A C 1
ATOM 755 O O . ILE A 1 93 ? 4.02 14.461 0.284 1 90.75 93 ILE A O 1
ATOM 759 N N . ASN A 1 94 ? 6.043 13.875 -0.25 1 91.25 94 ASN A N 1
ATOM 760 C CA . ASN A 1 94 ? 5.676 13.047 -1.396 1 91.25 94 ASN A CA 1
ATOM 761 C C . ASN A 1 94 ? 6.367 11.688 -1.352 1 91.25 94 ASN A C 1
ATOM 763 O O . ASN A 1 94 ? 7.395 11.492 -2.004 1 91.25 94 ASN A O 1
ATOM 767 N N . GLU A 1 95 ? 5.766 10.75 -0.631 1 92.81 95 GLU A N 1
ATOM 768 C CA . GLU A 1 95 ? 6.418 9.461 -0.471 1 92.81 95 GLU A CA 1
ATOM 769 C C . GLU A 1 95 ? 5.645 8.359 -1.192 1 92.81 95 GLU A C 1
ATOM 771 O O . GLU A 1 95 ? 6.18 7.273 -1.433 1 92.81 95 GLU A O 1
ATOM 776 N N . ARG A 1 96 ? 4.348 8.57 -1.536 1 94.12 96 ARG A N 1
ATOM 777 C CA . ARG A 1 96 ? 3.535 7.527 -2.158 1 94.12 96 ARG A CA 1
ATOM 778 C C . ARG A 1 96 ? 3.783 7.465 -3.662 1 94.12 96 ARG A C 1
ATOM 780 O O . ARG A 1 96 ? 3.971 8.5 -4.309 1 94.12 96 ARG A O 1
ATOM 787 N N . ARG A 1 97 ? 3.709 6.305 -4.09 1 88.88 97 ARG A N 1
ATOM 788 C CA . ARG A 1 97 ? 3.902 6.109 -5.523 1 88.88 97 ARG A CA 1
ATOM 789 C C . ARG A 1 97 ? 2.643 6.473 -6.301 1 88.88 97 ARG A C 1
ATOM 791 O O . ARG A 1 97 ? 1.529 6.18 -5.859 1 88.88 97 ARG A O 1
ATOM 798 N N . SER A 1 98 ? 2.918 7.129 -7.402 1 89.06 98 SER A N 1
ATOM 799 C CA . SER A 1 98 ? 1.838 7.414 -8.344 1 89.06 98 SER A CA 1
ATOM 800 C C . SER A 1 98 ? 2.236 7.055 -9.766 1 89.06 98 SER A C 1
ATOM 802 O O . SER A 1 98 ? 3.424 6.953 -10.078 1 89.06 98 SER A O 1
ATOM 804 N N . GLY A 1 99 ? 1.204 6.797 -10.625 1 90.88 99 GLY A N 1
ATOM 805 C CA . GLY A 1 99 ? 1.47 6.461 -12.016 1 90.88 99 GLY A CA 1
ATOM 806 C C . GLY A 1 99 ? 1.217 5.004 -12.344 1 90.88 99 GLY A C 1
ATOM 807 O O . GLY A 1 99 ? 0.628 4.277 -11.539 1 90.88 99 GLY A O 1
ATOM 808 N N . ALA A 1 100 ? 1.648 4.652 -13.57 1 92.81 100 ALA A N 1
ATOM 809 C CA . ALA A 1 100 ? 1.397 3.299 -14.062 1 92.81 100 ALA A CA 1
ATOM 810 C C . ALA A 1 100 ? 2.355 2.297 -13.422 1 92.81 100 ALA A C 1
ATOM 812 O O . ALA A 1 100 ? 3.494 2.639 -13.102 1 92.81 100 ALA A O 1
ATOM 813 N N . PHE A 1 101 ? 1.882 1.137 -13.242 1 92.06 101 PHE A N 1
ATOM 814 C CA . PHE A 1 101 ? 2.734 0.047 -12.781 1 92.06 101 PHE A CA 1
ATOM 815 C C . PHE A 1 101 ? 2.49 -1.215 -13.602 1 92.06 101 PHE A C 1
ATOM 817 O O . PHE A 1 101 ? 1.462 -1.337 -14.273 1 92.06 101 PHE A O 1
ATOM 824 N N . GLU A 1 102 ? 3.414 -2.068 -13.516 1 92.5 102 GLU A N 1
ATOM 825 C CA . GLU A 1 102 ? 3.33 -3.377 -14.156 1 92.5 102 GLU A CA 1
ATOM 826 C C . GLU A 1 102 ? 4.199 -4.402 -13.438 1 92.5 102 GLU A C 1
ATOM 828 O O . GLU A 1 102 ? 5.332 -4.102 -13.047 1 92.5 102 GLU A O 1
ATOM 833 N N . ARG A 1 103 ? 3.543 -5.504 -13.188 1 93 103 ARG A N 1
ATOM 834 C CA . ARG A 1 103 ? 4.27 -6.613 -12.578 1 93 103 ARG A CA 1
ATOM 835 C C . ARG A 1 103 ? 4.004 -7.918 -13.328 1 93 103 ARG A C 1
ATOM 837 O O . ARG A 1 103 ? 2.854 -8.258 -13.602 1 93 103 ARG A O 1
ATOM 844 N N . GLN A 1 104 ? 5.129 -8.547 -13.641 1 91.56 104 GLN A N 1
ATOM 845 C CA . GLN A 1 104 ? 5.008 -9.852 -14.281 1 91.56 104 GLN A CA 1
ATOM 846 C C . GLN A 1 104 ? 5.527 -10.969 -13.375 1 91.56 104 GLN A C 1
ATOM 848 O O . GLN A 1 104 ? 6.59 -10.828 -12.766 1 91.56 104 GLN A O 1
ATOM 853 N N . ILE A 1 105 ? 4.777 -11.992 -13.359 1 90.25 105 ILE A N 1
ATOM 854 C CA . ILE A 1 105 ? 5.133 -13.156 -12.555 1 90.25 105 ILE A CA 1
ATOM 855 C C . ILE A 1 105 ? 5.23 -14.391 -13.453 1 90.25 105 ILE A C 1
ATOM 857 O O . ILE A 1 105 ? 4.23 -14.836 -14.023 1 90.25 105 ILE A O 1
ATOM 861 N N . LYS A 1 106 ? 6.344 -14.891 -13.516 1 90.31 106 LYS A N 1
ATOM 862 C CA . LYS A 1 106 ? 6.57 -16.094 -14.305 1 90.31 106 LYS A CA 1
ATOM 863 C C . LYS A 1 106 ? 6.738 -17.328 -13.406 1 90.31 106 LYS A C 1
ATOM 865 O O . LYS A 1 106 ? 7.465 -17.266 -12.414 1 90.31 106 LYS A O 1
ATOM 870 N N . PHE A 1 107 ? 6.086 -18.375 -13.773 1 89.06 107 PHE A N 1
ATOM 871 C CA . PHE A 1 107 ? 6.109 -19.594 -12.969 1 89.06 107 PHE A CA 1
ATOM 872 C C . PHE A 1 107 ? 7.082 -20.609 -13.547 1 89.06 107 PHE A C 1
ATOM 874 O O . PHE A 1 107 ? 7.395 -20.562 -14.742 1 89.06 107 PHE A O 1
ATOM 881 N N . PRO A 1 108 ? 7.539 -21.453 -12.695 1 86.19 108 PRO A N 1
ATOM 882 C CA . PRO A 1 108 ? 8.531 -22.438 -13.133 1 86.19 108 PRO A CA 1
ATOM 883 C C . PRO A 1 108 ? 8.016 -23.344 -14.242 1 86.19 108 PRO A C 1
ATOM 885 O O . PRO A 1 108 ? 6.801 -23.516 -14.391 1 86.19 108 PRO A O 1
ATOM 888 N N . LYS A 1 109 ? 8.961 -23.859 -14.898 1 83.25 109 LYS A N 1
ATOM 889 C CA . LYS A 1 109 ? 8.609 -24.828 -15.938 1 83.25 109 LYS A CA 1
ATOM 890 C C . LYS A 1 109 ? 7.91 -26.047 -15.336 1 83.25 109 LYS A C 1
ATOM 892 O O . LYS A 1 109 ? 8.266 -26.5 -14.242 1 83.25 109 LYS A O 1
ATOM 897 N N . GLY A 1 110 ? 6.859 -26.562 -15.945 1 81.31 110 GLY A N 1
ATOM 898 C CA . GLY A 1 110 ? 6.129 -27.719 -15.469 1 81.31 110 GLY A CA 1
ATOM 899 C C . GLY A 1 110 ? 4.914 -27.359 -14.633 1 81.31 110 GLY A C 1
ATOM 900 O O . GLY A 1 110 ? 4.117 -28.234 -14.273 1 81.31 110 GLY A O 1
ATOM 901 N N . THR A 1 111 ? 4.914 -26.094 -14.305 1 83 111 THR A N 1
ATOM 902 C CA . THR A 1 111 ? 3.748 -25.641 -13.555 1 83 111 THR A CA 1
ATOM 903 C C . THR A 1 111 ? 2.488 -25.719 -14.414 1 83 111 THR A C 1
ATOM 905 O O . THR A 1 111 ? 2.461 -25.203 -15.531 1 83 111 THR A O 1
ATOM 908 N N . VAL A 1 112 ? 1.604 -26.531 -13.906 1 82.19 112 VAL A N 1
ATOM 909 C CA . VAL A 1 112 ? 0.299 -26.578 -14.555 1 82.19 112 VAL A CA 1
ATOM 910 C C . VAL A 1 112 ? -0.779 -26.094 -13.586 1 82.19 112 VAL A C 1
ATOM 912 O O . VAL A 1 112 ? -0.898 -26.625 -12.477 1 82.19 112 VAL A O 1
ATOM 915 N N . VAL A 1 113 ? -1.454 -25.062 -14.039 1 84.5 113 VAL A N 1
ATOM 916 C CA . VAL A 1 113 ? -2.502 -24.516 -13.18 1 84.5 113 VAL A CA 1
ATOM 917 C C . VAL A 1 113 ? -3.863 -24.703 -13.852 1 84.5 113 VAL A C 1
ATOM 919 O O . VAL A 1 113 ? -3.943 -24.875 -15.07 1 84.5 113 VAL A O 1
ATOM 922 N N . GLU A 1 114 ? -4.863 -24.812 -13.016 1 82.5 114 GLU A N 1
ATOM 923 C CA . GLU A 1 114 ? -6.223 -24.828 -13.539 1 82.5 114 GLU A CA 1
ATOM 924 C C . GLU A 1 114 ? -6.648 -23.453 -14.047 1 82.5 114 GLU A C 1
ATOM 926 O O . GLU A 1 114 ? -7.023 -22.594 -13.258 1 82.5 114 GLU A O 1
ATOM 931 N N . GLU A 1 115 ? -6.637 -23.234 -15.281 1 77.44 115 GLU A N 1
ATOM 932 C CA . GLU A 1 115 ? -6.859 -21.922 -15.891 1 77.44 115 GLU A CA 1
ATOM 933 C C . GLU A 1 115 ? -8.258 -21.406 -15.578 1 77.44 115 GLU A C 1
ATOM 935 O O . GLU A 1 115 ? -8.469 -20.188 -15.461 1 77.44 115 GLU A O 1
ATOM 940 N N . ASP A 1 116 ? -9.203 -22.312 -15.453 1 77.88 116 ASP A N 1
ATOM 941 C CA . ASP A 1 116 ? -10.594 -21.922 -15.227 1 77.88 116 ASP A CA 1
ATOM 942 C C . ASP A 1 116 ? -10.828 -21.594 -13.75 1 77.88 116 ASP A C 1
ATOM 944 O O . ASP A 1 116 ? -11.898 -21.094 -13.383 1 77.88 116 ASP A O 1
ATOM 948 N N . ASN A 1 117 ? -9.789 -21.766 -12.961 1 80.44 117 ASN A N 1
ATOM 949 C CA . ASN A 1 117 ? -9.977 -21.562 -11.531 1 80.44 117 ASN A CA 1
ATOM 950 C C . ASN A 1 117 ? -9.016 -20.516 -10.984 1 80.44 117 ASN A C 1
ATOM 952 O O . ASN A 1 117 ? -8.555 -20.625 -9.844 1 80.44 117 ASN A O 1
ATOM 956 N N . ILE A 1 118 ? -8.664 -19.641 -11.789 1 86.06 118 ILE A N 1
ATOM 957 C CA . ILE A 1 118 ? -7.844 -18.547 -11.312 1 86.06 118 ILE A CA 1
ATOM 958 C C . ILE A 1 118 ? -8.734 -17.453 -10.719 1 86.06 118 ILE A C 1
ATOM 960 O O . ILE A 1 118 ? -9.711 -17.031 -11.344 1 86.06 118 ILE A O 1
ATOM 964 N N . SER A 1 119 ? -8.492 -17.094 -9.461 1 91.56 119 SER A N 1
ATOM 965 C CA . SER A 1 119 ? -9.281 -16.062 -8.797 1 91.56 119 SER A CA 1
ATOM 966 C C . SER A 1 119 ? -8.414 -14.859 -8.438 1 91.56 119 SER A C 1
ATOM 968 O O . SER A 1 119 ? -7.246 -15.016 -8.078 1 91.56 119 SER A O 1
ATOM 970 N N . ALA A 1 120 ? -8.984 -13.688 -8.625 1 92.94 120 ALA A N 1
ATOM 971 C CA . ALA A 1 120 ? -8.352 -12.43 -8.242 1 92.94 120 ALA A CA 1
ATOM 972 C C . ALA A 1 120 ? -9.32 -11.539 -7.477 1 92.94 120 ALA A C 1
ATOM 974 O O . ALA A 1 120 ? -10.445 -11.297 -7.93 1 92.94 120 ALA A O 1
ATOM 975 N N . LYS A 1 121 ? -8.922 -11.133 -6.309 1 94.12 121 LYS A N 1
ATOM 976 C CA . LYS A 1 121 ? -9.766 -10.273 -5.473 1 94.12 121 LYS A CA 1
ATOM 977 C C . LYS A 1 121 ? -8.969 -9.102 -4.91 1 94.12 121 LYS A C 1
ATOM 979 O O . LYS A 1 121 ? -7.863 -9.289 -4.391 1 94.12 121 LYS A O 1
ATOM 984 N N . LEU A 1 122 ? -9.484 -7.918 -5.098 1 94.19 122 LEU A N 1
ATOM 985 C CA . LEU A 1 122 ? -8.875 -6.715 -4.543 1 94.19 122 LEU A CA 1
ATOM 986 C C . LEU A 1 122 ? -9.617 -6.262 -3.287 1 94.19 122 LEU A C 1
ATOM 988 O O . LEU A 1 122 ? -10.781 -5.867 -3.359 1 94.19 122 LEU A O 1
ATOM 992 N N . THR A 1 123 ? -8.914 -6.375 -2.139 1 92.69 123 THR A N 1
ATOM 993 C CA . THR A 1 123 ? -9.516 -6 -0.864 1 92.69 123 THR A CA 1
ATOM 994 C C . THR A 1 123 ? -8.57 -5.113 -0.06 1 92.69 123 THR A C 1
ATOM 996 O O . THR A 1 123 ? -7.422 -5.48 0.184 1 92.69 123 THR A O 1
ATOM 999 N N . ASN A 1 124 ? -9 -3.928 0.287 1 93.06 124 ASN A N 1
ATOM 1000 C CA . ASN A 1 124 ? -8.234 -3.027 1.146 1 93.06 124 ASN A CA 1
ATOM 1001 C C . ASN A 1 124 ? -6.852 -2.748 0.573 1 93.06 124 ASN A C 1
ATOM 1003 O O . ASN A 1 124 ? -5.855 -2.764 1.303 1 93.06 124 ASN A O 1
ATOM 1007 N N . GLY A 1 125 ? -6.836 -2.629 -0.689 1 95.06 125 GLY A N 1
ATOM 1008 C CA . GLY A 1 125 ? -5.609 -2.225 -1.355 1 95.06 125 GLY A CA 1
ATOM 1009 C C . GLY A 1 125 ? -4.637 -3.371 -1.56 1 95.06 125 GLY A C 1
ATOM 1010 O O . GLY A 1 125 ? -3.457 -3.148 -1.843 1 95.06 125 GLY A O 1
ATOM 1011 N N . VAL A 1 126 ? -5.121 -4.59 -1.32 1 96.12 126 VAL A N 1
ATOM 1012 C CA . VAL A 1 126 ? -4.293 -5.762 -1.578 1 96.12 126 VAL A CA 1
ATOM 1013 C C . VAL A 1 126 ? -4.973 -6.652 -2.619 1 96.12 126 VAL A C 1
ATOM 1015 O O . VAL A 1 126 ? -6.121 -7.059 -2.443 1 96.12 126 VAL A O 1
ATOM 1018 N N . LEU A 1 127 ? -4.262 -6.906 -3.709 1 95.94 127 LEU A N 1
ATOM 1019 C CA . LEU A 1 127 ? -4.746 -7.855 -4.707 1 95.94 127 LEU A CA 1
ATOM 1020 C C . LEU A 1 127 ? -4.305 -9.273 -4.363 1 95.94 127 LEU A C 1
ATOM 1022 O O . LEU A 1 127 ? -3.111 -9.539 -4.207 1 95.94 127 LEU A O 1
ATOM 1026 N N . GLU A 1 128 ? -5.258 -10.109 -4.234 1 95 128 GLU A N 1
ATOM 1027 C CA . GLU A 1 128 ? -4.973 -11.523 -3.998 1 95 128 GLU A CA 1
ATOM 1028 C C . GLU A 1 128 ? -5.293 -12.359 -5.23 1 95 128 GLU A C 1
ATOM 1030 O O . GLU A 1 128 ? -6.414 -12.32 -5.742 1 95 128 GLU A O 1
ATOM 1035 N N . ILE A 1 129 ? -4.305 -13.07 -5.734 1 94.88 129 ILE A N 1
ATOM 1036 C CA . ILE A 1 129 ? -4.496 -13.977 -6.863 1 94.88 129 ILE A CA 1
ATOM 1037 C C . ILE A 1 129 ? -4.219 -15.414 -6.422 1 94.88 129 ILE A C 1
ATOM 1039 O O . ILE A 1 129 ? -3.199 -15.688 -5.781 1 94.88 129 ILE A O 1
ATOM 1043 N N . SER A 1 130 ? -5.121 -16.266 -6.75 1 93.88 130 SER A N 1
ATOM 1044 C CA . SER A 1 130 ? -4.969 -17.688 -6.422 1 93.88 130 SER A CA 1
ATOM 1045 C C . SER A 1 130 ? -5.004 -18.547 -7.676 1 93.88 130 SER A C 1
ATOM 1047 O O . SER A 1 130 ? -5.895 -18.406 -8.516 1 93.88 130 SER A O 1
ATOM 1049 N N . LEU A 1 131 ? -3.988 -19.422 -7.797 1 92.25 131 LEU A N 1
ATOM 1050 C CA . LEU A 1 131 ? -3.895 -20.375 -8.898 1 92.25 131 LEU A CA 1
ATOM 1051 C C . LEU A 1 131 ? -3.828 -21.797 -8.375 1 92.25 131 LEU A C 1
ATOM 1053 O O . LEU A 1 131 ? -2.824 -22.203 -7.781 1 92.25 131 LEU A O 1
ATOM 1057 N N . LYS A 1 132 ? -4.8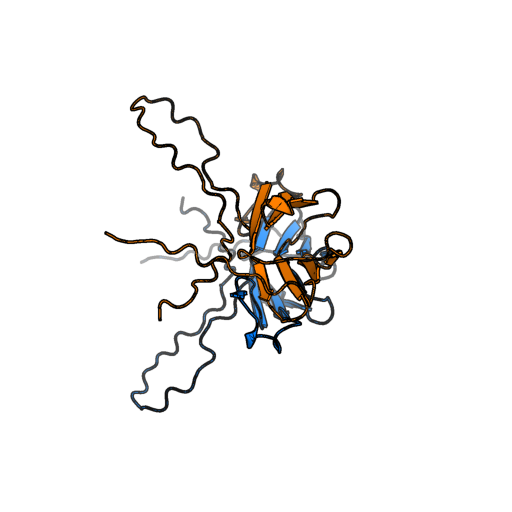16 -22.578 -8.656 1 91.38 132 LYS A N 1
ATOM 1058 C CA . LYS A 1 132 ? -4.805 -23.969 -8.234 1 91.38 132 LYS A CA 1
ATOM 1059 C C . LYS A 1 132 ? -3.914 -24.812 -9.148 1 91.38 132 LYS A C 1
ATOM 1061 O O . LYS A 1 132 ? -3.967 -24.672 -10.375 1 91.38 132 LYS A O 1
ATOM 1066 N N . LYS A 1 133 ? -3.113 -25.625 -8.516 1 88.56 133 LYS A N 1
ATOM 1067 C CA . LYS A 1 133 ? -2.244 -26.516 -9.281 1 88.56 133 LYS A CA 1
ATOM 1068 C C . LYS A 1 133 ? -2.98 -27.781 -9.68 1 88.56 133 LYS A C 1
ATOM 1070 O O . LYS A 1 133 ? -3.865 -28.25 -8.961 1 88.56 133 LYS A O 1
ATOM 1075 N N . VAL A 1 134 ? -2.75 -28.312 -10.812 1 83.12 134 VAL A N 1
ATOM 1076 C CA . VAL A 1 134 ? -3.324 -29.578 -11.25 1 83.12 134 VAL A CA 1
ATOM 1077 C C . VAL A 1 134 ? -2.457 -30.734 -10.758 1 83.12 134 VAL A C 1
ATOM 1079 O O . VAL A 1 134 ? -1.231 -30.703 -10.883 1 83.12 134 VAL A O 1
ATOM 1082 N N . GLU A 1 135 ? -3.018 -31.547 -9.633 1 67.56 135 GLU A N 1
ATOM 1083 C CA . GLU A 1 135 ? -2.377 -32.688 -9.008 1 67.56 135 GLU A CA 1
ATOM 1084 C C . GLU A 1 135 ? -1.888 -33.688 -10.055 1 67.56 135 GLU A C 1
ATOM 1086 O O . GLU A 1 135 ? -2.467 -33.812 -11.141 1 67.56 135 GLU A O 1
ATOM 1091 N N . GLY A 1 136 ? -1.645 -34.219 -10.859 1 55.38 136 GLY A N 1
ATOM 1092 C CA . GLY A 1 136 ? -1.222 -35.375 -11.633 1 55.38 136 GLY A CA 1
ATOM 1093 C C . GLY A 1 136 ? -0.055 -35.062 -12.555 1 55.38 136 GLY A C 1
ATOM 1094 O O . GLY A 1 136 ? 0.561 -35.969 -13.109 1 55.38 136 GLY A O 1
ATOM 1095 N N . LYS A 1 137 ? -0.121 -34.125 -13.398 1 47.88 137 LYS A N 1
ATOM 1096 C CA . LYS A 1 137 ? 0.896 -34.188 -14.438 1 47.88 137 LYS A CA 1
ATOM 1097 C C . LYS A 1 137 ? 2.291 -33.969 -13.867 1 47.88 137 LYS A C 1
ATOM 1099 O O . LYS A 1 137 ? 2.572 -32.906 -13.305 1 47.88 137 LYS A O 1
ATOM 1104 N N . GLU A 1 138 ? 2.783 -34.969 -13.117 1 43.72 138 GLU A N 1
ATOM 1105 C CA . GLU A 1 138 ? 4.227 -35.031 -12.914 1 43.72 138 GLU A CA 1
ATOM 1106 C C . GLU A 1 138 ? 4.973 -34.25 -13.984 1 43.72 138 GLU A C 1
ATOM 1108 O O . GLU A 1 138 ? 4.805 -34.5 -15.18 1 43.72 138 GLU A O 1
ATOM 1113 N N . ARG A 1 139 ? 5.148 -33.062 -13.828 1 40.72 139 ARG A N 1
ATOM 1114 C CA . ARG A 1 139 ? 6.016 -32.375 -14.773 1 40.72 139 ARG A CA 1
ATOM 1115 C C . ARG A 1 139 ? 7.23 -33.219 -15.133 1 40.72 139 ARG A C 1
ATOM 1117 O O . ARG A 1 139 ? 7.977 -33.656 -14.25 1 40.72 139 ARG A O 1
ATOM 1124 N N . GLU A 1 140 ? 7.078 -34.125 -16.047 1 36.22 140 GLU A N 1
ATOM 1125 C CA . GLU A 1 140 ? 8.328 -34.562 -16.656 1 36.22 140 GLU A CA 1
ATOM 1126 C C . GLU A 1 140 ? 9.32 -33.406 -16.781 1 36.22 140 GLU A C 1
ATOM 1128 O O . GLU A 1 140 ? 9.102 -32.5 -17.562 1 36.22 140 GLU A O 1
ATOM 1133 N N . VAL A 1 141 ? 9.562 -32.844 -15.703 1 36.44 141 VAL A N 1
ATOM 1134 C CA . VAL A 1 141 ? 10.656 -31.891 -15.805 1 36.44 141 VAL A CA 1
ATOM 1135 C C . VAL A 1 141 ? 11.719 -32.406 -16.766 1 36.44 141 VAL A C 1
ATOM 1137 O O . VAL A 1 141 ? 12.32 -33.469 -16.531 1 36.44 141 VAL A O 1
ATOM 1140 N N . ARG A 1 142 ? 11.453 -32.25 -17.984 1 31.03 142 ARG A N 1
ATOM 1141 C CA . ARG A 1 142 ? 12.539 -32.531 -18.922 1 31.03 142 ARG A CA 1
ATOM 1142 C C . ARG A 1 142 ? 13.828 -31.844 -18.5 1 31.03 142 ARG A C 1
ATOM 1144 O O . ARG A 1 142 ? 13.859 -30.625 -18.344 1 31.03 142 ARG A O 1
ATOM 1151 N N . ARG A 1 143 ? 14.555 -32.5 -17.609 1 31.23 143 ARG A N 1
ATOM 1152 C CA . ARG A 1 143 ? 15.938 -32.156 -17.297 1 31.23 143 ARG A CA 1
ATOM 1153 C C . ARG A 1 143 ? 16.703 -31.766 -18.562 1 31.23 143 ARG A C 1
ATOM 1155 O O . ARG A 1 143 ? 16.75 -32.531 -19.516 1 31.23 143 ARG A O 1
ATOM 1162 N N . ILE A 1 144 ? 16.562 -30.516 -18.938 1 26.84 144 ILE A N 1
ATOM 1163 C CA . ILE A 1 144 ? 17.469 -30.234 -20.047 1 26.84 144 ILE A CA 1
ATOM 1164 C C . ILE A 1 144 ? 18.922 -30.422 -19.594 1 26.84 144 ILE A C 1
ATOM 1166 O O . ILE A 1 144 ? 19.375 -29.766 -18.656 1 26.84 144 ILE A O 1
ATOM 1170 N N . LYS A 1 145 ? 19.422 -31.609 -19.766 1 29.52 145 LYS A N 1
ATOM 1171 C CA . LYS A 1 145 ? 20.844 -31.938 -19.656 1 29.52 145 LYS A CA 1
ATOM 1172 C C . LYS A 1 145 ? 21.703 -30.891 -20.344 1 29.52 145 LYS A C 1
ATOM 1174 O O . LYS A 1 145 ? 21.578 -30.656 -21.547 1 29.52 145 LYS A O 1
ATOM 1179 N N . VAL A 1 146 ? 21.891 -29.844 -19.578 1 26.78 146 VAL A N 1
ATOM 1180 C CA . VAL A 1 146 ? 22.922 -29.031 -20.219 1 26.78 146 VAL A CA 1
ATOM 1181 C C . VAL A 1 146 ? 24.234 -29.797 -20.266 1 26.78 146 VAL A C 1
ATOM 1183 O O . VAL A 1 146 ? 24.734 -30.25 -19.219 1 26.78 146 VAL A O 1
ATOM 1186 N N . GLU A 1 147 ? 24.422 -30.469 -21.219 1 27.62 147 GLU A N 1
ATOM 1187 C CA . GLU A 1 147 ? 25.688 -31.078 -21.625 1 27.62 147 GLU A CA 1
ATOM 1188 C C . GLU A 1 147 ? 26.812 -30.047 -21.688 1 27.62 147 GLU A C 1
ATOM 1190 O O . GLU A 1 147 ? 26.656 -29 -22.328 1 27.62 147 GLU A O 1
ATOM 1195 N N . CYS A 1 148 ? 27.266 -29.609 -20.422 1 21.03 148 CYS A N 1
ATOM 1196 C CA . CYS A 1 148 ? 28.531 -28.938 -20.641 1 21.03 148 CYS A CA 1
ATOM 1197 C C . CYS A 1 148 ? 29.469 -29.812 -21.453 1 21.03 148 CYS A C 1
ATOM 1199 O O . CYS A 1 148 ? 29.516 -31.031 -21.266 1 21.03 148 CYS A O 1
ATOM 1201 N N . CYS A 1 149 ? 30.547 -29.297 -22.234 1 22.39 149 CYS A N 1
ATOM 1202 C CA . CYS A 1 149 ? 31.688 -29.875 -22.953 1 22.39 149 CYS A CA 1
ATOM 1203 C C . CYS A 1 149 ? 32.5 -30.766 -22.047 1 22.39 149 CYS A C 1
ATOM 1205 O O . CYS A 1 149 ? 32.688 -30.469 -20.859 1 22.39 149 CYS A O 1
ATOM 1207 N N . MET B 1 1 ? 18.234 34.562 3.998 1 22.66 1 MET B N 1
ATOM 1208 C CA . MET B 1 1 ? 16.922 34.094 3.594 1 22.66 1 MET B CA 1
ATOM 1209 C C . MET B 1 1 ? 16.797 32.594 3.725 1 22.66 1 MET B C 1
ATOM 1211 O O . MET B 1 1 ? 17.281 31.844 2.861 1 22.66 1 MET B O 1
ATOM 1215 N N . HIS B 1 2 ? 17.203 31.984 4.852 1 32.44 2 HIS B N 1
ATOM 1216 C CA . HIS B 1 2 ? 17.281 30.578 5.207 1 32.44 2 HIS B CA 1
ATOM 1217 C C . HIS B 1 2 ? 15.945 29.875 4.992 1 32.44 2 HIS B C 1
ATOM 1219 O O . HIS B 1 2 ? 14.906 30.359 5.445 1 32.44 2 HIS B O 1
ATOM 1225 N N . GLY B 1 3 ? 15.602 29.422 3.832 1 32.81 3 GLY B N 1
ATOM 1226 C CA . GLY B 1 3 ? 14.375 28.75 3.428 1 32.81 3 GLY B CA 1
ATOM 1227 C C . GLY B 1 3 ? 13.727 27.953 4.551 1 32.81 3 GLY B C 1
ATOM 1228 O O . GLY B 1 3 ? 14.422 27.344 5.359 1 32.81 3 GLY B O 1
ATOM 1229 N N . ARG B 1 4 ? 12.695 28.578 5.312 1 33.41 4 ARG B N 1
ATOM 1230 C CA . ARG B 1 4 ? 11.828 27.953 6.309 1 33.41 4 ARG B CA 1
ATOM 1231 C C . ARG B 1 4 ? 11.719 26.453 6.09 1 33.41 4 ARG B C 1
ATOM 1233 O O . ARG B 1 4 ? 11.141 26 5.102 1 33.41 4 ARG B O 1
ATOM 1240 N N . LEU B 1 5 ? 12.719 25.844 6.203 1 37.94 5 LEU B N 1
ATOM 1241 C CA . LEU B 1 5 ? 12.695 24.391 6.336 1 37.94 5 LEU B CA 1
ATOM 1242 C C . LEU B 1 5 ? 11.477 23.938 7.137 1 37.94 5 LEU B C 1
ATOM 1244 O O . LEU B 1 5 ? 11.484 23.969 8.367 1 37.94 5 LEU B O 1
ATOM 1248 N N . ASP B 1 6 ? 10.273 24.594 6.992 1 43.34 6 ASP B N 1
ATOM 1249 C CA . ASP B 1 6 ? 8.969 24.188 7.504 1 43.34 6 ASP B CA 1
ATOM 1250 C C . ASP B 1 6 ? 8.898 22.672 7.695 1 43.34 6 ASP B C 1
ATOM 1252 O O . ASP B 1 6 ? 8.875 21.922 6.723 1 43.34 6 ASP B O 1
ATOM 1256 N N . ASN B 1 7 ? 9.664 22.203 8.727 1 46.38 7 ASN B N 1
ATOM 1257 C CA . ASN B 1 7 ? 10.117 20.859 9.055 1 46.38 7 ASN B CA 1
ATOM 1258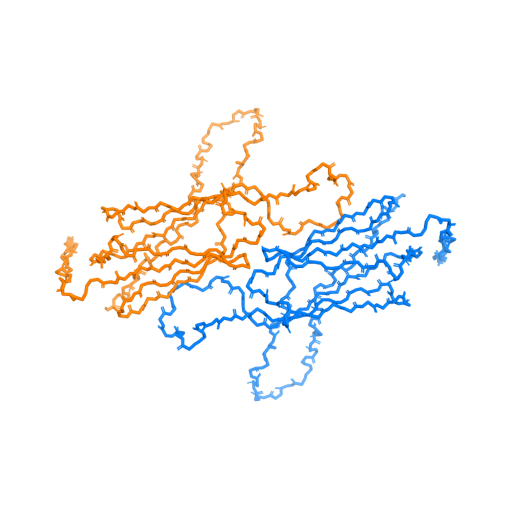 C C . ASN B 1 7 ? 8.945 19.891 9.227 1 46.38 7 ASN B C 1
ATOM 1260 O O . ASN B 1 7 ? 8.289 19.891 10.266 1 46.38 7 ASN B O 1
ATOM 1264 N N . PHE B 1 8 ? 7.926 19.875 8.422 1 50.91 8 PHE B N 1
ATOM 1265 C CA . PHE B 1 8 ? 7.18 18.625 8.57 1 50.91 8 PHE B CA 1
ATOM 1266 C C . PHE B 1 8 ? 8.117 17.469 8.906 1 50.91 8 PHE B C 1
ATOM 1268 O O . PHE B 1 8 ? 9.133 17.281 8.234 1 50.91 8 PHE B O 1
ATOM 1275 N N . PHE B 1 9 ? 8.477 17.328 10.312 1 52.72 9 PHE B N 1
ATOM 1276 C CA . PHE B 1 9 ? 9.281 16.141 10.648 1 52.72 9 PHE B CA 1
ATOM 1277 C C . PHE B 1 9 ? 8.43 14.883 10.609 1 52.72 9 PHE B C 1
ATOM 1279 O O . PHE B 1 9 ? 7.465 14.758 11.375 1 52.72 9 PHE B O 1
ATOM 1286 N N . ALA B 1 10 ? 8.062 14.445 9.492 1 48.97 10 ALA B N 1
ATOM 1287 C CA . ALA B 1 10 ? 7.617 13.055 9.508 1 48.97 10 ALA B CA 1
ATOM 1288 C C . ALA B 1 10 ? 8.734 12.117 9.969 1 48.97 10 ALA B C 1
ATOM 1290 O O . ALA B 1 10 ? 9.711 11.906 9.242 1 48.97 10 ALA B O 1
ATOM 1291 N N . GLU B 1 11 ? 9.156 12.305 11.25 1 44.94 11 GLU B N 1
ATOM 1292 C CA . GLU B 1 11 ? 10.234 11.484 11.789 1 44.94 11 GLU B CA 1
ATOM 1293 C C . GLU B 1 11 ? 10.008 10.008 11.492 1 44.94 11 GLU B C 1
ATOM 1295 O O . GLU B 1 11 ? 8.883 9.508 11.594 1 44.94 11 GLU B O 1
ATOM 1300 N N . ARG B 1 12 ? 10.734 9.484 10.57 1 45.66 12 ARG B N 1
ATOM 1301 C CA . ARG B 1 12 ? 10.859 8.031 10.68 1 45.66 12 ARG B CA 1
ATOM 1302 C C . ARG B 1 12 ? 11.047 7.609 12.133 1 45.66 12 ARG B C 1
ATOM 1304 O O . ARG B 1 12 ? 11.617 8.352 12.938 1 45.66 12 ARG B O 1
ATOM 1311 N N . PRO B 1 13 ? 10.305 6.785 12.758 1 41.28 13 PRO B N 1
ATOM 1312 C CA . PRO B 1 13 ? 10.609 6.43 14.148 1 41.28 13 PRO B CA 1
ATOM 1313 C C . PRO B 1 13 ? 12.109 6.461 14.445 1 41.28 13 PRO B C 1
ATOM 1315 O O . PRO B 1 13 ? 12.914 5.984 13.641 1 41.28 13 PRO B O 1
ATOM 1318 N N . TYR B 1 14 ? 12.508 7.422 15.109 1 35.91 14 TYR B N 1
ATOM 1319 C CA . TYR B 1 14 ? 13.844 7.395 15.703 1 35.91 14 TYR B CA 1
ATOM 1320 C C . TYR B 1 14 ? 14.125 6.039 16.344 1 35.91 14 TYR B C 1
ATOM 1322 O O . TYR B 1 14 ? 13.445 5.645 17.297 1 35.91 14 TYR B O 1
ATOM 1330 N N . LEU B 1 15 ? 14.43 5.039 15.617 1 37.12 15 LEU B N 1
ATOM 1331 C CA . LEU B 1 15 ? 15.102 4.023 16.422 1 37.12 15 LEU B CA 1
ATOM 1332 C C . LEU B 1 15 ? 16.141 4.656 17.344 1 37.12 15 LEU B C 1
ATOM 1334 O O . LEU B 1 15 ? 17.047 5.348 16.875 1 37.12 15 LEU B O 1
ATOM 1338 N N . PRO B 1 16 ? 15.852 4.875 18.516 1 34.53 16 PRO B N 1
ATOM 1339 C CA . PRO B 1 16 ? 17 5.203 19.359 1 34.53 16 PRO B CA 1
ATOM 1340 C C . PRO B 1 16 ? 18.266 4.453 18.969 1 34.53 16 PRO B C 1
ATOM 1342 O O . PRO B 1 16 ? 18.219 3.262 18.656 1 34.53 16 PRO B O 1
ATOM 1345 N N . HIS B 1 17 ? 19.062 5.016 18.312 1 34.91 17 HIS B N 1
ATOM 1346 C CA . HIS B 1 17 ? 20.406 4.438 18.375 1 34.91 17 HIS B CA 1
ATOM 1347 C C . HIS B 1 17 ? 20.688 3.846 19.75 1 34.91 17 HIS B C 1
ATOM 1349 O O . HIS B 1 17 ? 20.688 4.566 20.75 1 34.91 17 HIS B O 1
ATOM 1355 N N . LEU B 1 18 ? 20.203 2.725 20.109 1 34.12 18 LEU B N 1
ATOM 1356 C CA . LEU B 1 18 ? 20.969 2.119 21.188 1 34.12 18 LEU B CA 1
ATOM 1357 C C . LEU B 1 18 ? 22.469 2.365 21.016 1 34.12 18 LEU B C 1
ATOM 1359 O O . LEU B 1 18 ? 23.062 1.923 20.031 1 34.12 18 LEU B O 1
ATOM 1363 N N . ARG B 1 19 ? 22.875 3.434 21.469 1 33.75 19 ARG B N 1
ATOM 1364 C CA . ARG B 1 19 ? 24.281 3.439 21.891 1 33.75 19 ARG B CA 1
ATOM 1365 C C . ARG B 1 19 ? 24.672 2.119 22.547 1 33.75 19 ARG B C 1
ATOM 1367 O O . ARG B 1 19 ? 24.219 1.824 23.656 1 33.75 19 ARG B O 1
ATOM 1374 N N . SER B 1 20 ? 24.688 0.973 21.828 1 34.28 20 SER B N 1
ATOM 1375 C CA . SER B 1 20 ? 25.438 -0.165 22.375 1 34.28 20 SER B CA 1
ATOM 1376 C C . SER B 1 20 ? 26.797 0.263 22.906 1 34.28 20 SER B C 1
ATOM 1378 O O . SER B 1 20 ? 27.75 0.433 22.141 1 34.28 20 SER B O 1
ATOM 1380 N N . HIS B 1 21 ? 26.812 1.1 23.781 1 33.53 21 HIS B N 1
ATOM 1381 C CA . HIS B 1 21 ? 28.094 0.934 24.469 1 33.53 21 HIS B CA 1
ATOM 1382 C C . HIS B 1 21 ? 28.328 -0.527 24.828 1 33.53 21 HIS B C 1
ATOM 1384 O O . HIS B 1 21 ? 29.375 -0.867 25.391 1 33.53 21 HIS B O 1
ATOM 1390 N N . ASP B 1 22 ? 27.344 -1.221 25.516 1 33.47 22 ASP B N 1
ATOM 1391 C CA . ASP B 1 22 ? 27.891 -2.375 26.203 1 33.47 22 ASP B CA 1
ATOM 1392 C C . ASP B 1 22 ? 28.438 -3.408 25.219 1 33.47 22 ASP B C 1
ATOM 1394 O O . ASP B 1 22 ? 27.828 -3.656 24.188 1 33.47 22 ASP B O 1
ATOM 1398 N N . ASN B 1 23 ? 29.75 -3.914 25.219 1 34.12 23 ASN B N 1
ATOM 1399 C CA . ASN B 1 23 ? 30.641 -4.949 24.719 1 34.12 23 ASN B CA 1
ATOM 1400 C C . ASN B 1 23 ? 29.922 -6.285 24.562 1 34.12 23 ASN B C 1
ATOM 1402 O O . ASN B 1 23 ? 30.453 -7.219 23.953 1 34.12 23 ASN B O 1
ATOM 1406 N N . SER B 1 24 ? 29.344 -6.953 25.672 1 36.34 24 SER B N 1
ATOM 1407 C CA . SER B 1 24 ? 29.281 -8.398 25.828 1 36.34 24 SER B CA 1
ATOM 1408 C C . SER B 1 24 ? 28.359 -9.039 24.797 1 36.34 24 SER B C 1
ATOM 1410 O O . SER B 1 24 ? 27.469 -8.383 24.266 1 36.34 24 SER B O 1
ATOM 1412 N N . LEU B 1 25 ? 28.375 -10.547 24.562 1 34.81 25 LEU B N 1
ATOM 1413 C CA . LEU B 1 25 ? 28.094 -11.672 23.688 1 34.81 25 LEU B CA 1
ATOM 1414 C C . LEU B 1 25 ? 26.609 -11.727 23.328 1 34.81 25 LEU B C 1
ATOM 1416 O O . LEU B 1 25 ? 26.219 -12.414 22.391 1 34.81 25 LEU B O 1
ATOM 1420 N N . THR B 1 26 ? 25.656 -11.711 24.375 1 36.88 26 THR B N 1
ATOM 1421 C CA . THR B 1 26 ? 24.406 -12.383 24.094 1 36.88 26 THR B CA 1
ATOM 1422 C C . THR B 1 26 ? 23.578 -11.57 23.094 1 36.88 26 THR B C 1
ATOM 1424 O O . THR B 1 26 ? 23.172 -10.438 23.391 1 36.88 26 THR B O 1
ATOM 1427 N N . GLN B 1 27 ? 23.906 -11.594 21.812 1 35.75 27 GLN B N 1
ATOM 1428 C CA . GLN B 1 27 ? 23.312 -11.047 20.594 1 35.75 27 GLN B CA 1
ATOM 1429 C C . GLN B 1 27 ? 21.781 -11.141 20.641 1 35.75 27 GLN B C 1
ATOM 1431 O O . GLN B 1 27 ? 21.219 -12.195 20.391 1 35.75 27 GLN B O 1
ATOM 1436 N N . ASP B 1 28 ? 21.141 -10.734 21.75 1 35.09 28 ASP B N 1
ATOM 1437 C CA . ASP B 1 28 ? 19.688 -10.711 21.766 1 35.09 28 ASP B CA 1
ATOM 1438 C C . ASP B 1 28 ? 19.141 -10.141 20.469 1 35.09 28 ASP B C 1
ATOM 1440 O O . ASP B 1 28 ? 19.656 -9.148 19.953 1 35.09 28 ASP B O 1
ATOM 1444 N N . ALA B 1 29 ? 18.484 -10.945 19.641 1 35.62 29 ALA B N 1
ATOM 1445 C CA . ALA B 1 29 ? 17.688 -10.672 18.438 1 35.62 29 ALA B CA 1
ATOM 1446 C C . ALA B 1 29 ? 16.844 -9.406 18.625 1 35.62 29 ALA B C 1
ATOM 1448 O O . ALA B 1 29 ? 15.797 -9.438 19.266 1 35.62 29 ALA B O 1
ATOM 1449 N N . LYS B 1 30 ? 17.312 -8.281 19.172 1 37.72 30 LYS B N 1
ATOM 1450 C CA . LYS B 1 30 ? 16.594 -7.004 19.188 1 37.72 30 LYS B CA 1
ATOM 1451 C C . LYS B 1 30 ? 15.766 -6.824 17.922 1 37.72 30 LYS B C 1
ATOM 1453 O O . LYS B 1 30 ? 16.297 -6.906 16.812 1 37.72 30 LYS B O 1
ATOM 1458 N N . PRO B 1 31 ? 14.523 -7.117 18.047 1 41.16 31 PRO B N 1
ATOM 1459 C CA . PRO B 1 31 ? 13.734 -6.703 16.891 1 41.16 31 PRO B CA 1
ATOM 1460 C C . PRO B 1 31 ? 14.172 -5.348 16.328 1 41.16 31 PRO B C 1
ATOM 1462 O O . PRO B 1 31 ? 13.969 -4.316 16.984 1 41.16 31 PRO B O 1
ATOM 1465 N N . THR B 1 32 ? 15.367 -5.055 16.094 1 41.69 32 THR B N 1
ATOM 1466 C CA . THR B 1 32 ? 16.125 -3.867 15.703 1 41.69 32 THR B CA 1
ATOM 1467 C C . THR B 1 32 ? 15.289 -2.986 14.773 1 41.69 32 THR B C 1
ATOM 1469 O O . THR B 1 32 ? 15.672 -1.853 14.477 1 41.69 32 THR B O 1
ATOM 1472 N N . GLY B 1 33 ? 14.516 -3.525 13.805 1 48.09 33 GLY B N 1
ATOM 1473 C CA . GLY B 1 33 ? 14.227 -2.648 12.688 1 48.09 33 GLY B CA 1
ATOM 1474 C C . GLY B 1 33 ? 13.234 -1.554 13.031 1 48.09 33 GLY B C 1
ATOM 1475 O O . GLY B 1 33 ? 12.32 -1.765 13.836 1 48.09 33 GLY B O 1
ATOM 1476 N N . ALA B 1 34 ? 13.711 -0.27 13.172 1 53.5 34 ALA B N 1
ATOM 1477 C CA . ALA B 1 34 ? 12.844 0.897 13.258 1 53.5 34 ALA B CA 1
ATOM 1478 C C . ALA B 1 34 ? 11.477 0.609 12.648 1 53.5 34 ALA B C 1
ATOM 1480 O O . ALA B 1 34 ? 11.375 -0.13 11.664 1 53.5 34 ALA B O 1
ATOM 1481 N N . PRO B 1 35 ? 10.477 0.851 13.555 1 63.84 35 PRO B N 1
ATOM 1482 C CA . PRO B 1 35 ? 9.164 0.621 12.953 1 63.84 35 PRO B CA 1
ATOM 1483 C C . PRO B 1 35 ? 9.047 1.2 11.547 1 63.84 35 PRO B C 1
ATOM 1485 O O . PRO B 1 35 ? 9.625 2.246 11.258 1 63.84 35 PRO B O 1
ATOM 1488 N N . PHE B 1 36 ? 8.656 0.494 10.773 1 78.44 36 PHE B N 1
ATOM 1489 C CA . PHE B 1 36 ? 8.422 0.918 9.398 1 78.44 36 PHE B CA 1
ATOM 1490 C C . PHE B 1 36 ? 7.445 2.09 9.352 1 78.44 36 PHE B C 1
ATOM 1492 O O . PHE B 1 36 ? 6.496 2.143 10.141 1 78.44 36 PHE B O 1
ATOM 1499 N N . ALA B 1 37 ? 7.781 3.123 8.789 1 90.12 37 ALA B N 1
ATOM 1500 C CA . ALA B 1 37 ? 6.887 4.246 8.523 1 90.12 37 ALA B CA 1
ATOM 1501 C C . ALA B 1 37 ? 6.281 4.145 7.121 1 90.12 37 ALA B C 1
ATOM 1503 O O . ALA B 1 37 ? 6.992 4.277 6.121 1 90.12 37 ALA B O 1
ATOM 1504 N N . PRO B 1 38 ? 4.992 3.91 7.047 1 95.44 38 PRO B N 1
ATOM 1505 C CA . PRO B 1 38 ? 4.363 3.809 5.727 1 95.44 38 PRO B CA 1
ATOM 1506 C C . PRO B 1 38 ? 4.516 5.082 4.898 1 95.44 38 PRO B C 1
ATOM 1508 O O . PRO B 1 38 ? 4.547 6.184 5.457 1 95.44 38 PRO B O 1
ATOM 1511 N N . PRO B 1 39 ? 4.633 4.965 3.582 1 94.88 39 PRO B N 1
ATOM 1512 C CA . PRO B 1 39 ? 4.738 6.156 2.734 1 94.88 39 PRO B CA 1
ATOM 1513 C C . PRO B 1 39 ? 3.539 7.09 2.881 1 94.88 39 PRO B C 1
ATOM 1515 O O . PRO B 1 39 ? 2.404 6.629 3.025 1 94.88 39 PRO B O 1
ATOM 1518 N N . MET B 1 40 ? 3.828 8.391 2.805 1 94.94 40 MET B N 1
ATOM 1519 C CA . MET B 1 40 ? 2.775 9.375 3.033 1 94.94 40 MET B CA 1
ATOM 1520 C C . MET B 1 40 ? 2.918 10.555 2.08 1 94.94 40 MET B C 1
ATOM 1522 O O . MET B 1 40 ? 4.027 10.906 1.673 1 94.94 40 MET B O 1
ATOM 1526 N N . ASP B 1 41 ? 1.77 11.078 1.659 1 94.44 41 ASP B N 1
ATOM 1527 C CA . ASP B 1 41 ? 1.704 12.406 1.045 1 94.44 41 ASP B CA 1
ATOM 1528 C C . ASP B 1 41 ? 1.069 13.414 1.993 1 94.44 41 ASP B C 1
ATOM 1530 O O . ASP B 1 41 ? 0.1 13.102 2.688 1 94.44 41 ASP B O 1
ATOM 1534 N N . LEU B 1 42 ? 1.666 14.555 2.029 1 95 42 LEU B N 1
ATOM 1535 C CA . LEU B 1 42 ? 1.109 15.633 2.838 1 95 42 LEU B CA 1
ATOM 1536 C C . LEU B 1 42 ? 0.947 16.906 2.014 1 95 42 LEU B C 1
ATOM 1538 O O . LEU B 1 42 ? 1.915 17.406 1.434 1 95 42 LEU B O 1
ATOM 1542 N N . TYR B 1 43 ? -0.263 17.344 1.945 1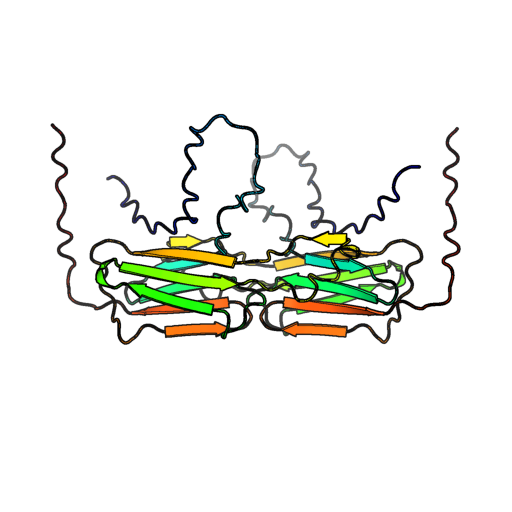 93.38 43 TYR B N 1
ATOM 1543 C CA . TYR B 1 43 ? -0.586 18.594 1.275 1 93.38 43 TYR B CA 1
ATOM 1544 C C . TYR B 1 43 ? -0.91 19.688 2.289 1 93.38 43 TYR B C 1
ATOM 1546 O O . TYR B 1 43 ? -1.672 19.469 3.232 1 93.38 43 TYR B O 1
ATOM 1554 N N . ASP B 1 44 ? -0.302 20.844 2.037 1 91.75 44 ASP B N 1
ATOM 1555 C CA . ASP B 1 44 ? -0.518 22.016 2.883 1 91.75 44 ASP B CA 1
ATOM 1556 C C . ASP B 1 44 ? -1.137 23.156 2.086 1 91.75 44 ASP B C 1
ATOM 1558 O O . ASP B 1 44 ? -0.425 23.922 1.426 1 91.75 44 ASP B O 1
ATOM 1562 N N . ASN B 1 45 ? -2.465 23.25 2.143 1 88.06 45 ASN B N 1
ATOM 1563 C CA . ASN B 1 45 ? -3.098 24.391 1.492 1 88.06 45 ASN B CA 1
ATOM 1564 C C . ASN B 1 45 ? -3.598 25.422 2.512 1 88.06 45 ASN B C 1
ATOM 1566 O O . ASN B 1 45 ? -3.391 25.25 3.715 1 88.06 45 ASN B O 1
ATOM 1570 N N . GLU B 1 46 ? -4.129 26.484 2.029 1 86.69 46 GLU B N 1
ATOM 1571 C CA . GLU B 1 46 ? -4.531 27.578 2.908 1 86.69 46 GLU B CA 1
ATOM 1572 C C . GLU B 1 46 ? -5.652 27.156 3.85 1 86.69 46 GLU B C 1
ATOM 1574 O O . GLU B 1 46 ? -5.73 27.609 4.988 1 86.69 46 GLU B O 1
ATOM 1579 N N . LYS B 1 47 ? -6.398 26.219 3.457 1 88.31 47 LYS B N 1
ATOM 1580 C CA . LYS B 1 47 ? -7.613 25.875 4.195 1 88.31 47 LYS B CA 1
ATOM 1581 C C . LYS B 1 47 ? -7.395 24.656 5.082 1 88.31 47 LYS B C 1
ATOM 1583 O O . LYS B 1 47 ? -8.023 24.531 6.133 1 88.31 47 LYS B O 1
ATOM 1588 N N . GLN B 1 48 ? -6.562 23.781 4.598 1 91.12 48 GLN B N 1
ATOM 1589 C CA . GLN B 1 48 ? -6.473 22.531 5.348 1 91.12 48 GLN B CA 1
ATOM 1590 C C . GLN B 1 48 ? -5.16 21.812 5.055 1 91.12 48 GLN B C 1
ATOM 1592 O O . GLN B 1 48 ? -4.477 22.125 4.074 1 91.12 48 GLN B O 1
ATOM 1597 N N . TYR B 1 49 ? -4.793 20.906 5.973 1 92.38 49 TYR B N 1
ATOM 1598 C CA . TYR B 1 49 ? -3.824 19.844 5.691 1 92.38 49 TYR B CA 1
ATOM 1599 C C . TYR B 1 49 ? -4.523 18.578 5.203 1 92.38 49 TYR B C 1
ATOM 1601 O O . TYR B 1 49 ? -5.578 18.203 5.719 1 92.38 49 TYR B O 1
ATOM 1609 N N . LEU B 1 50 ? -3.953 18 4.172 1 94.19 50 LEU B N 1
ATOM 1610 C CA . LEU B 1 50 ? -4.418 16.719 3.682 1 94.19 50 LEU B CA 1
ATOM 1611 C C . LEU B 1 50 ? -3.291 15.688 3.703 1 94.19 50 LEU B C 1
ATOM 1613 O O . LEU B 1 50 ? -2.234 15.906 3.105 1 94.19 50 LEU B O 1
ATOM 1617 N N . ILE B 1 51 ? -3.584 14.586 4.449 1 94.38 51 ILE B N 1
ATOM 1618 C CA . ILE B 1 51 ? -2.584 13.539 4.609 1 94.38 51 ILE B CA 1
ATOM 1619 C C . ILE B 1 51 ? -3.105 12.234 4.004 1 94.38 51 ILE B C 1
ATOM 1621 O O . ILE B 1 51 ? -4.23 11.82 4.289 1 94.38 51 ILE B O 1
ATOM 1625 N N . HIS B 1 52 ? -2.328 11.648 3.133 1 95.62 52 HIS B N 1
ATOM 1626 C CA . HIS B 1 52 ? -2.619 10.328 2.584 1 95.62 52 HIS B CA 1
ATOM 1627 C C . HIS B 1 52 ? -1.538 9.32 2.969 1 95.62 52 HIS B C 1
ATOM 1629 O O . HIS B 1 52 ? -0.365 9.508 2.637 1 95.62 52 HIS B O 1
ATOM 1635 N N . LEU B 1 53 ? -1.87 8.258 3.682 1 95.75 53 LEU B N 1
ATOM 1636 C CA . LEU B 1 53 ? -0.95 7.199 4.09 1 95.75 53 LEU B CA 1
ATOM 1637 C C . LEU B 1 53 ? -1.285 5.887 3.391 1 95.75 53 LEU B C 1
ATOM 1639 O O . LEU B 1 53 ? -2.449 5.48 3.35 1 95.75 53 LEU B O 1
ATOM 1643 N N . SER B 1 54 ? -0.278 5.27 2.801 1 96.69 54 SER B N 1
ATOM 1644 C CA . SER B 1 54 ? -0.478 3.959 2.193 1 96.69 54 SER B CA 1
ATOM 1645 C C . SER B 1 54 ? -0.457 2.854 3.244 1 96.69 54 SER B C 1
ATOM 1647 O O . SER B 1 54 ? 0.574 2.607 3.873 1 96.69 54 SER B O 1
ATOM 1649 N N . LEU B 1 55 ? -1.616 2.193 3.385 1 96.5 55 LEU B N 1
ATOM 1650 C CA . LEU B 1 55 ? -1.777 1.148 4.391 1 96.5 55 LEU B CA 1
ATOM 1651 C C . LEU B 1 55 ? -2.461 -0.078 3.791 1 96.5 55 LEU B C 1
ATOM 1653 O O . LEU B 1 55 ? -3.508 -0.509 4.277 1 96.5 55 LEU B O 1
ATOM 1657 N N . PRO B 1 56 ? -1.855 -0.651 2.811 1 96.44 56 PRO B N 1
ATOM 1658 C CA . PRO B 1 56 ? -2.504 -1.807 2.186 1 96.44 56 PRO B CA 1
ATOM 1659 C C . PRO B 1 56 ? -2.709 -2.965 3.16 1 96.44 56 PRO B C 1
ATOM 1661 O O . PRO B 1 56 ? -1.756 -3.414 3.801 1 96.44 56 PRO B O 1
ATOM 1664 N N . GLY B 1 57 ? -3.922 -3.459 3.234 1 95.25 57 GLY B N 1
ATOM 1665 C CA . GLY B 1 57 ? -4.23 -4.645 4.02 1 95.25 57 GLY B CA 1
ATOM 1666 C C . GLY B 1 57 ? -4.57 -4.332 5.465 1 95.25 57 GLY B C 1
ATOM 1667 O O . GLY B 1 57 ? -4.871 -5.234 6.246 1 95.25 57 GLY B O 1
ATOM 1668 N N . VAL B 1 58 ? -4.516 -3.096 5.84 1 94.75 58 VAL B N 1
ATOM 1669 C CA . VAL B 1 58 ? -4.832 -2.725 7.215 1 94.75 58 VAL B CA 1
ATOM 1670 C C . VAL B 1 58 ? -6.344 -2.574 7.375 1 94.75 58 VAL B C 1
ATOM 1672 O O . VAL B 1 58 ? -7.008 -1.973 6.527 1 94.75 58 VAL B O 1
ATOM 1675 N N . PHE B 1 59 ? -6.855 -3.137 8.383 1 91.44 59 PHE B N 1
ATOM 1676 C CA . PHE B 1 59 ? -8.266 -2.986 8.711 1 91.44 59 PHE B CA 1
ATOM 1677 C C . PHE B 1 59 ? -8.477 -1.828 9.68 1 91.44 59 PHE B C 1
ATOM 1679 O O . PHE B 1 59 ? -7.582 -1.494 10.461 1 91.44 59 PHE B O 1
ATOM 1686 N N . PRO B 1 60 ? -9.688 -1.292 9.602 1 91 60 PRO B N 1
ATOM 1687 C CA . PRO B 1 60 ? -9.969 -0.173 10.508 1 91 60 PRO B CA 1
ATOM 1688 C C . PRO B 1 60 ? -9.766 -0.533 11.977 1 91 60 PRO B C 1
ATOM 1690 O O . PRO B 1 60 ? -9.273 0.288 12.75 1 91 60 PRO B O 1
ATOM 1693 N N . ASP B 1 61 ? -10.031 -1.749 12.359 1 91 61 ASP B N 1
ATOM 1694 C CA . ASP B 1 61 ? -9.93 -2.166 13.75 1 91 61 ASP B CA 1
ATOM 1695 C C . ASP B 1 61 ? -8.477 -2.27 14.195 1 91 61 ASP B C 1
ATOM 1697 O O . ASP B 1 61 ? -8.188 -2.309 15.391 1 91 61 ASP B O 1
ATOM 1701 N N . ASP B 1 62 ? -7.543 -2.293 13.25 1 91.12 62 ASP B N 1
ATOM 1702 C CA . ASP B 1 62 ? -6.117 -2.393 13.547 1 91.12 62 ASP B CA 1
ATOM 1703 C C . ASP B 1 62 ? -5.434 -1.032 13.422 1 91.12 62 ASP B C 1
ATOM 1705 O O . ASP B 1 62 ? -4.203 -0.949 13.383 1 91.12 62 ASP B O 1
ATOM 1709 N N . LEU B 1 63 ? -6.176 -0.022 13.305 1 94.94 63 LEU B N 1
ATOM 1710 C CA . LEU B 1 63 ? -5.645 1.308 13.023 1 94.94 63 LEU B CA 1
ATOM 1711 C C . LEU B 1 63 ? -6.023 2.289 14.133 1 94.94 63 LEU B C 1
ATOM 1713 O O . LEU B 1 63 ? -7.184 2.336 14.555 1 94.94 63 LEU B O 1
ATOM 1717 N N . GLU B 1 64 ? -5.016 2.994 14.656 1 95.12 64 GLU B N 1
ATOM 1718 C CA . GLU B 1 64 ? -5.219 4.039 15.648 1 95.12 64 GLU B CA 1
ATOM 1719 C C . GLU B 1 64 ? -4.648 5.375 15.172 1 95.12 64 GLU B C 1
ATOM 1721 O O . GLU B 1 64 ? -3.518 5.434 14.688 1 95.12 64 GLU B O 1
ATOM 1726 N N . VAL B 1 65 ? -5.453 6.352 15.227 1 93.94 65 VAL B N 1
ATOM 1727 C CA . VAL B 1 65 ? -5.023 7.711 14.914 1 93.94 65 VAL B CA 1
ATOM 1728 C C . VAL B 1 65 ? -5.195 8.609 16.141 1 93.94 65 VAL B C 1
ATOM 1730 O O . VAL B 1 65 ? -6.305 8.75 16.656 1 93.94 65 VAL B O 1
ATOM 1733 N N . GLU B 1 66 ? -4.094 9.18 16.562 1 92.5 66 GLU B N 1
ATOM 1734 C CA . GLU B 1 66 ? -4.113 10.055 17.734 1 92.5 66 GLU B CA 1
ATOM 1735 C C . GLU B 1 66 ? -3.629 11.461 17.391 1 92.5 66 GLU B C 1
ATOM 1737 O O . GLU B 1 66 ? -2.697 11.617 16.594 1 92.5 66 GLU B O 1
ATOM 1742 N N . THR B 1 67 ? -4.34 12.367 18 1 89.62 67 THR B N 1
ATOM 1743 C CA . THR B 1 67 ? -3.941 13.758 17.812 1 89.62 67 THR B CA 1
ATOM 1744 C C . THR B 1 67 ? -3.57 14.406 19.141 1 89.62 67 THR B C 1
ATOM 1746 O O . THR B 1 67 ? -4.188 14.117 20.172 1 89.62 67 THR B O 1
ATOM 1749 N N . ASP B 1 68 ? -2.512 15.188 19.125 1 87.38 68 ASP B N 1
ATOM 1750 C CA . ASP B 1 68 ? -2.09 16.016 20.25 1 87.38 68 ASP B CA 1
ATOM 1751 C C . ASP B 1 68 ? -1.974 17.484 19.828 1 87.38 68 ASP B C 1
ATOM 1753 O O . ASP B 1 68 ? -0.999 17.875 19.188 1 87.38 68 ASP B O 1
ATOM 1757 N N . ALA B 1 69 ? -2.957 18.266 20.234 1 83.19 69 ALA B N 1
ATOM 1758 C CA . ALA B 1 69 ? -3.008 19.656 19.812 1 83.19 69 ALA B CA 1
ATOM 1759 C C . ALA B 1 69 ? -1.841 20.453 20.391 1 83.19 69 ALA B C 1
ATOM 1761 O O . ALA B 1 69 ? -1.254 21.297 19.703 1 83.19 69 ALA B O 1
ATOM 1762 N N . ASP B 1 70 ? -1.562 20.203 21.609 1 85.5 70 ASP B N 1
ATOM 1763 C CA . ASP B 1 70 ? -0.497 20.938 22.281 1 85.5 70 ASP B CA 1
ATOM 1764 C C . ASP B 1 70 ? 0.849 20.703 21.609 1 85.5 70 ASP B C 1
ATOM 1766 O O . ASP B 1 70 ? 1.635 21.641 21.438 1 85.5 70 ASP B O 1
ATOM 1770 N N . LEU B 1 71 ? 1 19.547 21.141 1 86.44 71 LEU B N 1
ATOM 1771 C CA . LEU B 1 71 ? 2.266 19.203 20.5 1 86.44 71 LEU B CA 1
ATOM 1772 C C . LEU B 1 71 ? 2.164 19.344 18.984 1 86.44 71 LEU B C 1
ATOM 1774 O O . LEU B 1 71 ? 3.15 19.156 18.266 1 86.44 71 LEU B O 1
ATOM 1778 N N . ARG B 1 72 ? 0.971 19.672 18.422 1 87.75 72 ARG B N 1
ATOM 1779 C CA . ARG B 1 72 ? 0.729 19.75 16.984 1 87.75 72 ARG B CA 1
ATOM 1780 C C . ARG B 1 72 ? 1.177 18.469 16.297 1 87.75 72 ARG B C 1
ATOM 1782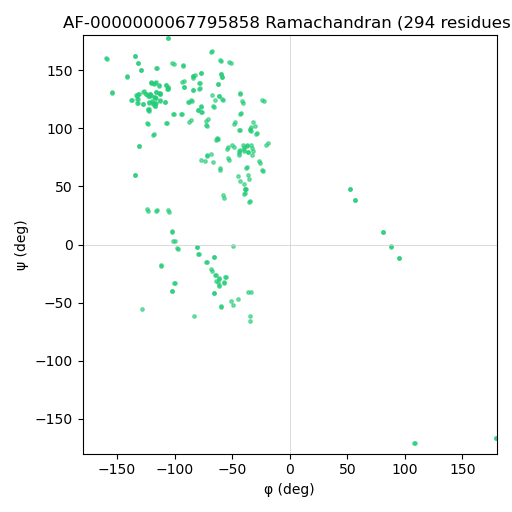 O O . ARG B 1 72 ? 1.89 18.516 15.289 1 87.75 72 ARG B O 1
ATOM 1789 N N . LEU B 1 73 ? 0.746 17.391 16.906 1 90.25 73 LEU B N 1
ATOM 1790 C CA . LEU B 1 73 ? 1.243 16.078 16.5 1 90.25 73 LEU B CA 1
ATOM 1791 C C . LEU B 1 73 ? 0.09 15.133 16.188 1 90.25 73 LEU B C 1
ATOM 1793 O O . LEU B 1 73 ? -0.893 15.078 16.938 1 90.25 73 LEU B O 1
ATOM 1797 N N . ILE B 1 74 ? 0.238 14.492 15.055 1 91.94 74 ILE B N 1
ATOM 1798 C CA . ILE B 1 74 ? -0.639 13.367 14.75 1 91.94 74 ILE B CA 1
ATOM 1799 C C . ILE B 1 74 ? 0.171 12.07 14.719 1 91.94 74 ILE B C 1
ATOM 1801 O O . ILE B 1 74 ? 1.251 12.023 14.133 1 91.94 74 ILE B O 1
ATOM 1805 N N . THR B 1 75 ? -0.322 11.086 15.414 1 92.94 75 THR B N 1
ATOM 1806 C CA . THR B 1 75 ? 0.309 9.773 15.43 1 92.94 75 THR B CA 1
ATOM 1807 C C . THR B 1 75 ? -0.62 8.719 14.836 1 92.94 75 THR B C 1
ATOM 1809 O O . THR B 1 75 ? -1.781 8.609 15.234 1 92.94 75 THR B O 1
ATOM 1812 N N . VAL B 1 76 ? -0.102 8.031 13.867 1 94.12 76 VAL B N 1
ATOM 1813 C CA . VAL B 1 76 ? -0.834 6.918 13.266 1 94.12 76 VAL B CA 1
ATOM 1814 C C . VAL B 1 76 ? -0.128 5.602 13.586 1 94.12 76 VAL B C 1
ATOM 1816 O O . VAL B 1 76 ? 1.071 5.457 13.336 1 94.12 76 VAL B O 1
ATOM 1819 N N . LYS B 1 77 ? -0.886 4.703 14.18 1 95.25 77 LYS B N 1
ATOM 1820 C CA . LYS B 1 77 ? -0.351 3.395 14.547 1 95.25 77 LYS B CA 1
ATOM 1821 C C . LYS B 1 77 ? -1.251 2.273 14.031 1 95.25 77 LYS B C 1
ATOM 1823 O O . LYS B 1 77 ? -2.473 2.432 13.969 1 95.25 77 LYS B O 1
ATOM 1828 N N . GLY B 1 78 ? -0.566 1.151 13.766 1 94.5 78 GLY B N 1
ATOM 1829 C CA . GLY B 1 78 ? -1.322 -0.021 13.352 1 94.5 78 GLY B CA 1
ATOM 1830 C C . GLY B 1 78 ? -0.446 -1.222 13.055 1 94.5 78 GLY B C 1
ATOM 1831 O O . GLY B 1 78 ? 0.712 -1.272 13.469 1 94.5 78 GLY B O 1
ATOM 1832 N N . VAL B 1 79 ? -1.083 -2.193 12.406 1 92.12 79 VAL B N 1
ATOM 1833 C CA . VAL B 1 79 ? -0.351 -3.42 12.102 1 92.12 79 VAL B CA 1
ATOM 1834 C C . VAL B 1 79 ? -0.668 -3.877 10.68 1 92.12 79 VAL B C 1
ATOM 1836 O O . VAL B 1 79 ? -1.835 -3.924 10.281 1 92.12 79 VAL B O 1
ATOM 1839 N N . PHE B 1 80 ? 0.418 -4.031 9.914 1 92.31 80 PHE B N 1
ATOM 1840 C CA . PHE B 1 80 ? 0.265 -4.777 8.672 1 92.31 80 PHE B CA 1
ATOM 1841 C C . PHE B 1 80 ? 0.194 -6.273 8.938 1 92.31 80 PHE B C 1
ATOM 1843 O O . PHE B 1 80 ? 1.191 -6.891 9.32 1 92.31 80 PHE B O 1
ATOM 1850 N N . ARG B 1 81 ? -0.925 -6.84 8.664 1 86.62 81 ARG B N 1
ATOM 1851 C CA . ARG B 1 81 ? -1.062 -8.266 8.953 1 86.62 81 ARG B CA 1
ATOM 1852 C C . ARG B 1 81 ? -0.71 -9.102 7.727 1 86.62 81 ARG B C 1
ATOM 1854 O O . ARG B 1 81 ? -1.041 -8.734 6.598 1 86.62 81 ARG B O 1
ATOM 1861 N N . ASN B 1 82 ? -0.059 -10.133 8.008 1 84.25 82 ASN B N 1
ATOM 1862 C CA . ASN B 1 82 ? 0.133 -11.195 7.023 1 84.25 82 ASN B CA 1
ATOM 1863 C C . ASN B 1 82 ? -0.713 -12.422 7.348 1 84.25 82 ASN B C 1
ATOM 1865 O O . ASN B 1 82 ? -0.395 -13.18 8.266 1 84.25 82 ASN B O 1
ATOM 1869 N N . PRO B 1 83 ? -1.756 -12.594 6.617 1 81.06 83 PRO B N 1
ATOM 1870 C CA . PRO B 1 83 ? -2.627 -13.727 6.93 1 81.06 83 PRO B CA 1
ATOM 1871 C C . PRO B 1 83 ? -1.946 -15.07 6.691 1 81.06 83 PRO B C 1
ATOM 1873 O O . PRO B 1 83 ? -2.439 -16.109 7.152 1 81.06 83 PRO B O 1
ATOM 1876 N N . TYR B 1 84 ? -0.85 -15.062 6.074 1 82.25 84 TYR B N 1
ATOM 1877 C CA . TYR B 1 84 ? -0.213 -16.328 5.73 1 82.25 84 TYR B CA 1
ATOM 1878 C C . TYR B 1 84 ? 1.113 -16.484 6.461 1 82.25 84 TYR B C 1
ATOM 1880 O O . TYR B 1 84 ? 2.041 -17.125 5.949 1 82.25 84 TYR B O 1
ATOM 1888 N N . GLU B 1 85 ? 1.181 -15.914 7.562 1 77.12 85 GLU B N 1
ATOM 1889 C CA . GLU B 1 85 ? 2.396 -15.992 8.367 1 77.12 85 GLU B CA 1
ATOM 1890 C C . GLU B 1 85 ? 2.783 -17.438 8.641 1 77.12 85 GLU B C 1
ATOM 1892 O O . GLU B 1 85 ? 3.969 -17.766 8.734 1 77.12 85 GLU B O 1
ATOM 1897 N N . ASP B 1 86 ? 1.774 -18.328 8.672 1 77.25 86 ASP B N 1
ATOM 1898 C CA . ASP B 1 86 ? 1.999 -19.734 8.969 1 77.25 86 ASP B CA 1
ATOM 1899 C C . ASP B 1 86 ? 2.539 -20.484 7.754 1 77.25 86 ASP B C 1
ATOM 1901 O O . ASP B 1 86 ? 2.969 -21.625 7.859 1 77.25 86 ASP B O 1
ATOM 1905 N N . MET B 1 87 ? 2.566 -19.859 6.625 1 77.75 87 MET B N 1
ATOM 1906 C CA . MET B 1 87 ? 3.02 -20.469 5.387 1 77.75 87 MET B CA 1
ATOM 1907 C C . MET B 1 87 ? 4.406 -19.969 5 1 77.75 87 MET B C 1
ATOM 1909 O O . MET B 1 87 ? 4.766 -19.984 3.82 1 77.75 87 MET B O 1
ATOM 1913 N N . ASN B 1 88 ? 5.121 -19.625 5.922 1 77.75 88 ASN B N 1
ATOM 1914 C CA . ASN B 1 88 ? 6.43 -19.031 5.664 1 77.75 88 ASN B CA 1
ATOM 1915 C C . ASN B 1 88 ? 7.344 -20 4.922 1 77.75 88 ASN B C 1
ATOM 1917 O O . ASN B 1 88 ? 8.172 -19.594 4.109 1 77.75 88 ASN B O 1
ATOM 1921 N N . GLU B 1 89 ? 7.082 -21.219 5.18 1 81.38 89 GLU B N 1
ATOM 1922 C CA . GLU B 1 89 ? 7.902 -22.219 4.492 1 81.38 89 GLU B CA 1
ATOM 1923 C C . GLU B 1 89 ? 7.621 -22.219 2.994 1 81.38 89 GLU B C 1
ATOM 1925 O O . GLU B 1 89 ? 8.469 -22.625 2.201 1 81.38 89 GLU B O 1
ATOM 1930 N N . ASN B 1 90 ? 6.5 -21.75 2.59 1 89.12 90 ASN B N 1
ATOM 19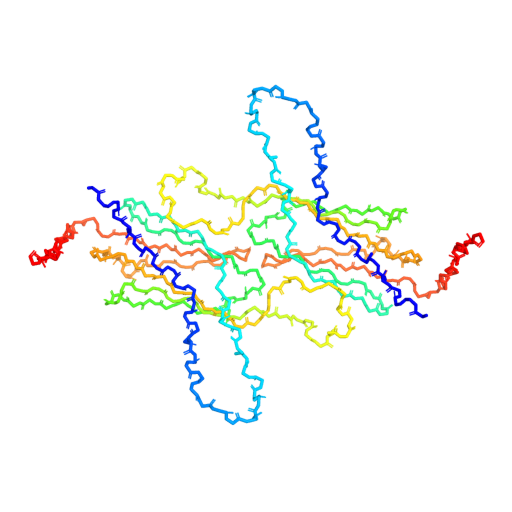31 C CA . ASN B 1 90 ? 6.078 -21.766 1.192 1 89.12 90 ASN B CA 1
ATOM 1932 C C . ASN B 1 90 ? 6.301 -20.406 0.524 1 89.12 90 ASN B C 1
ATOM 1934 O O . ASN B 1 90 ? 5.973 -20.234 -0.65 1 89.12 90 ASN B O 1
ATOM 1938 N N . LEU B 1 91 ? 6.867 -19.531 1.279 1 90.38 91 LEU B N 1
ATOM 1939 C CA . LEU B 1 91 ? 7.059 -18.172 0.782 1 90.38 91 LEU B CA 1
ATOM 1940 C C . LEU B 1 91 ? 8.234 -18.109 -0.191 1 90.38 91 LEU B C 1
ATOM 1942 O O . LEU B 1 91 ? 9.367 -18.438 0.176 1 90.38 91 LEU B O 1
ATOM 1946 N N . ARG B 1 92 ? 7.98 -17.734 -1.414 1 90.69 92 ARG B N 1
ATOM 1947 C CA . ARG B 1 92 ? 9 -17.688 -2.451 1 90.69 92 ARG B CA 1
ATOM 1948 C C . ARG B 1 92 ? 9.469 -16.25 -2.684 1 90.69 92 ARG B C 1
ATOM 1950 O O . ARG B 1 92 ? 10.633 -16.016 -2.998 1 90.69 92 ARG B O 1
ATOM 1957 N N . ILE B 1 93 ? 8.547 -15.359 -2.656 1 90.88 93 ILE B N 1
ATOM 1958 C CA . ILE B 1 93 ? 8.828 -13.93 -2.758 1 90.88 93 ILE B CA 1
ATOM 1959 C C . ILE B 1 93 ? 8.227 -13.195 -1.56 1 90.88 93 ILE B C 1
ATOM 1961 O O . ILE B 1 93 ? 7.066 -13.422 -1.206 1 90.88 93 ILE B O 1
ATOM 1965 N N . ASN B 1 94 ? 8.953 -12.391 -0.888 1 91.31 94 ASN B N 1
ATOM 1966 C CA . ASN B 1 94 ? 8.539 -11.656 0.302 1 91.31 94 ASN B CA 1
ATOM 1967 C C . ASN B 1 94 ? 8.898 -10.172 0.195 1 91.31 94 ASN B C 1
ATOM 1969 O O . ASN B 1 94 ? 9.914 -9.734 0.747 1 91.31 94 ASN B O 1
ATOM 1973 N N . GLU B 1 95 ? 8.031 -9.398 -0.445 1 92.81 95 GLU B N 1
ATOM 1974 C CA . GLU B 1 95 ? 8.367 -7.996 -0.665 1 92.81 95 GLU B CA 1
ATOM 1975 C C . GLU B 1 95 ? 7.453 -7.082 0.151 1 92.81 95 GLU B C 1
ATOM 1977 O O . GLU B 1 95 ? 7.758 -5.902 0.339 1 92.81 95 GLU B O 1
ATOM 1982 N N . ARG B 1 96 ? 6.281 -7.57 0.653 1 94.06 96 ARG B N 1
ATOM 1983 C CA . ARG B 1 96 ? 5.336 -6.727 1.377 1 94.06 96 ARG B CA 1
ATOM 1984 C C . ARG B 1 96 ? 5.73 -6.602 2.846 1 94.06 96 ARG B C 1
ATOM 1986 O O . ARG B 1 96 ? 6.203 -7.562 3.451 1 94.06 96 ARG B O 1
ATOM 1993 N N . ARG B 1 97 ? 5.465 -5.473 3.291 1 88.81 97 ARG B N 1
ATOM 1994 C CA . ARG B 1 97 ? 5.77 -5.23 4.695 1 88.81 97 ARG B CA 1
ATOM 1995 C C . ARG B 1 97 ? 4.707 -5.848 5.602 1 88.81 97 ARG B C 1
ATOM 1997 O O . ARG B 1 97 ? 3.518 -5.805 5.289 1 88.81 97 ARG B O 1
ATOM 2004 N N . SER B 1 98 ? 5.242 -6.422 6.664 1 89.19 98 SER B N 1
ATOM 2005 C CA . SER B 1 98 ? 4.352 -6.922 7.707 1 89.19 98 SER B CA 1
ATOM 2006 C C . SER B 1 98 ? 4.812 -6.469 9.086 1 89.19 98 SER B C 1
ATOM 2008 O O . SER B 1 98 ? 5.977 -6.117 9.273 1 89.19 98 SER B O 1
ATOM 2010 N N . GLY B 1 99 ? 3.836 -6.418 10.055 1 91.12 99 GLY B N 1
ATOM 2011 C CA . GLY B 1 99 ? 4.168 -6.02 11.414 1 91.12 99 GLY B CA 1
ATOM 2012 C C . GLY B 1 99 ? 3.639 -4.648 11.781 1 91.12 99 GLY B C 1
ATOM 2013 O O . GLY B 1 99 ? 2.824 -4.074 11.055 1 91.12 99 GLY B O 1
ATOM 2014 N N . ALA B 1 100 ? 4.113 -4.203 12.961 1 93 100 ALA B N 1
ATOM 2015 C CA . ALA B 1 100 ? 3.627 -2.934 13.492 1 93 100 ALA B CA 1
ATOM 2016 C C . ALA B 1 100 ? 4.27 -1.751 12.773 1 93 100 ALA B C 1
ATOM 2018 O O . ALA B 1 100 ? 5.41 -1.84 12.312 1 93 100 ALA B O 1
ATOM 2019 N N . PHE B 1 101 ? 3.535 -0.726 12.664 1 92.19 101 PHE B N 1
ATOM 2020 C CA . PHE B 1 101 ? 4.074 0.518 12.125 1 92.19 101 PHE B CA 1
ATOM 2021 C C . PHE B 1 101 ? 3.65 1.706 12.977 1 92.19 101 PHE B C 1
ATOM 2023 O O . PHE B 1 101 ? 2.703 1.608 13.758 1 92.19 101 PHE B O 1
ATOM 2030 N N . GLU B 1 102 ? 4.352 2.746 12.797 1 92.62 102 GLU B N 1
ATOM 2031 C CA . GLU B 1 102 ? 4.051 4.012 13.461 1 92.62 102 GLU B CA 1
ATOM 2032 C C . GLU B 1 102 ? 4.586 5.195 12.656 1 92.62 102 GLU B C 1
ATOM 2034 O O . GLU B 1 102 ? 5.711 5.148 12.148 1 92.62 102 GLU B O 1
ATOM 2039 N N . ARG B 1 103 ? 3.684 6.117 12.484 1 93.19 103 ARG B N 1
ATOM 2040 C CA . ARG B 1 103 ? 4.078 7.348 11.805 1 93.19 103 ARG B CA 1
ATOM 2041 C C . ARG B 1 103 ? 3.619 8.57 12.586 1 93.19 103 ARG B C 1
ATOM 2043 O O . ARG B 1 103 ? 2.459 8.656 13 1 93.19 103 ARG B O 1
ATOM 2050 N N . GLN B 1 104 ? 4.59 9.445 12.781 1 91.69 104 GLN B N 1
ATOM 2051 C CA . GLN B 1 104 ? 4.258 10.703 13.453 1 91.69 104 GLN B CA 1
ATOM 2052 C C . GLN B 1 104 ? 4.422 11.891 12.5 1 91.69 104 GLN B C 1
ATOM 2054 O O . GLN B 1 104 ? 5.406 11.969 11.766 1 91.69 104 GLN B O 1
ATOM 2059 N N . ILE B 1 105 ? 3.477 12.727 12.586 1 90.38 105 ILE B N 1
ATOM 2060 C CA . ILE B 1 105 ? 3.477 13.93 11.758 1 90.38 105 ILE B CA 1
ATOM 2061 C C . ILE B 1 105 ? 3.404 15.172 12.656 1 90.38 105 ILE B C 1
ATOM 2063 O O . ILE B 1 105 ? 2.404 15.383 13.344 1 90.38 105 ILE B O 1
ATOM 2067 N N . LYS B 1 106 ? 4.371 15.906 12.594 1 90.38 106 LYS B N 1
ATOM 2068 C CA . LYS B 1 106 ? 4.414 17.141 13.367 1 90.38 106 LYS B CA 1
ATOM 2069 C C . LYS B 1 106 ? 4.211 18.359 12.477 1 90.38 106 LYS B C 1
ATOM 2071 O O . LYS B 1 106 ? 4.812 18.469 11.406 1 90.38 106 LYS B O 1
ATOM 2076 N N . PHE B 1 107 ? 3.4 19.266 12.938 1 89.12 107 PHE B N 1
ATOM 2077 C CA . PHE B 1 107 ? 3.068 20.438 12.148 1 89.12 107 PHE B CA 1
ATOM 2078 C C . PHE B 1 107 ? 3.85 21.656 12.633 1 89.12 107 PHE B C 1
ATOM 2080 O O . PHE B 1 107 ? 4.289 21.703 13.789 1 89.12 107 PHE B O 1
ATOM 2087 N N . PRO B 1 108 ? 4.004 22.578 11.758 1 85.94 108 PRO B N 1
ATOM 2088 C CA . PRO B 1 108 ? 4.801 23.75 12.094 1 85.94 108 PRO B CA 1
ATOM 2089 C C . PRO B 1 108 ? 4.223 24.531 13.273 1 85.94 108 PRO B C 1
ATOM 2091 O O . PRO B 1 108 ? 3.023 24.438 13.555 1 85.94 108 PRO B O 1
ATOM 2094 N N . LYS B 1 109 ? 5.09 25.25 13.82 1 83.38 109 LYS B N 1
ATOM 2095 C CA . LYS B 1 109 ? 4.652 26.125 14.898 1 83.38 109 LYS B CA 1
ATOM 2096 C C . LYS B 1 109 ? 3.639 27.156 14.391 1 83.38 109 LYS B C 1
ATOM 2098 O O . LYS B 1 109 ? 3.766 27.656 13.273 1 83.38 109 LYS B O 1
ATOM 2103 N N . GLY B 1 110 ? 2.574 27.438 15.133 1 81.38 110 GLY B N 1
ATOM 2104 C CA . GLY B 1 110 ? 1.555 28.406 14.75 1 81.38 110 GLY B CA 1
ATOM 2105 C C . GLY B 1 110 ? 0.367 27.781 14.047 1 81.38 110 GLY B C 1
ATOM 2106 O O . GLY B 1 110 ? -0.64 28.438 13.805 1 81.38 110 GLY B O 1
ATOM 2107 N N . THR B 1 111 ? 0.612 26.531 13.711 1 83.12 111 THR B N 1
ATOM 2108 C CA . THR B 1 111 ? -0.503 25.828 13.086 1 83.12 111 THR B CA 1
ATOM 2109 C C . THR B 1 111 ? -1.646 25.641 14.086 1 83.12 111 THR B C 1
ATOM 2111 O O . THR B 1 111 ? -1.436 25.141 15.188 1 83.12 111 THR B O 1
ATOM 2114 N N . VAL B 1 112 ? -2.73 26.234 13.672 1 82.44 112 VAL B N 1
ATOM 2115 C CA . VAL B 1 112 ? -3.934 26 14.469 1 82.44 112 VAL B CA 1
ATOM 2116 C C . VAL B 1 112 ? -4.98 25.281 13.617 1 82.44 112 VAL B C 1
ATOM 2118 O O . VAL B 1 112 ? -5.332 25.75 12.531 1 82.44 112 VAL B O 1
ATOM 2121 N N . VAL B 1 113 ? -5.363 24.125 14.133 1 84.69 113 VAL B N 1
ATOM 2122 C CA . VAL B 1 113 ? -6.352 23.359 13.391 1 84.69 113 VAL B CA 1
ATOM 2123 C C . VAL B 1 113 ? -7.637 23.234 14.211 1 84.69 113 VAL B C 1
ATOM 2125 O O . VAL B 1 113 ? -7.617 23.406 15.438 1 84.69 113 VAL B O 1
ATOM 2128 N N . GLU B 1 114 ? -8.727 23.109 13.492 1 82.69 114 GLU B N 1
ATOM 2129 C CA . GLU B 1 114 ? -9.992 22.844 14.164 1 82.69 114 GLU B CA 1
ATOM 2130 C C . GLU B 1 114 ? -10.047 21.406 14.695 1 82.69 114 GLU B C 1
ATOM 2132 O O . GLU B 1 114 ? -10.297 20.469 13.938 1 82.69 114 GLU B O 1
ATOM 2137 N N . GLU B 1 115 ? -9.867 21.203 15.93 1 77.69 115 GLU B N 1
ATOM 2138 C CA . GLU B 1 115 ? -9.727 19.891 16.531 1 77.69 115 GLU B CA 1
ATOM 2139 C C . GLU B 1 115 ? -11 19.062 16.375 1 77.69 115 GLU B C 1
ATOM 2141 O O . GLU B 1 115 ? -10.953 17.844 16.266 1 77.69 115 GLU B O 1
ATOM 2146 N N . ASP B 1 116 ? -12.133 19.75 16.359 1 78.19 116 ASP B N 1
ATOM 2147 C CA . ASP B 1 116 ? -13.422 19.062 16.266 1 78.19 116 ASP B CA 1
ATOM 2148 C C . ASP B 1 116 ? -13.742 18.672 14.828 1 78.19 116 ASP B C 1
ATOM 2150 O O . ASP B 1 116 ? -14.711 17.969 14.57 1 78.19 116 ASP B O 1
ATOM 2154 N N . ASN B 1 117 ? -12.844 19.062 13.953 1 80.56 117 ASN B N 1
ATOM 2155 C CA . ASN B 1 117 ? -13.141 18.812 12.547 1 80.56 117 ASN B CA 1
ATOM 2156 C C . ASN B 1 117 ? -12.031 18 11.883 1 80.56 117 ASN B C 1
ATOM 2158 O O . ASN B 1 117 ? -11.727 18.203 10.703 1 80.56 117 ASN B O 1
ATOM 2162 N N . ILE B 1 118 ? -11.43 17.219 12.625 1 86.06 118 ILE B N 1
ATOM 2163 C CA . ILE B 1 118 ? -10.438 16.312 12.047 1 86.06 118 ILE B CA 1
ATOM 2164 C C . ILE B 1 118 ? -11.133 15.055 11.547 1 86.06 118 ILE B C 1
ATOM 2166 O O . ILE B 1 118 ? -11.922 14.438 12.273 1 86.06 118 ILE B O 1
ATOM 2170 N N . SER B 1 119 ? -10.953 14.734 10.266 1 91.56 119 SER B N 1
ATOM 2171 C CA . SER B 1 119 ? -11.562 13.547 9.68 1 91.56 119 SER B CA 1
ATOM 2172 C C . SER B 1 119 ? -10.5 12.555 9.203 1 91.56 119 SER B C 1
ATOM 2174 O O . SER B 1 119 ? -9.438 12.961 8.727 1 91.56 119 SER B O 1
ATOM 2176 N N . ALA B 1 120 ? -10.773 11.273 9.453 1 93 120 ALA B N 1
ATOM 2177 C CA . ALA B 1 120 ? -9.922 10.188 8.977 1 93 120 ALA B CA 1
ATOM 2178 C C . ALA B 1 120 ? -10.75 9.094 8.312 1 93 120 ALA B C 1
ATOM 2180 O O . ALA B 1 120 ? -11.734 8.617 8.883 1 93 120 ALA B O 1
ATOM 2181 N N . LYS B 1 121 ? -10.398 8.781 7.102 1 94.25 121 LYS B N 1
ATOM 2182 C CA . LYS B 1 121 ? -11.117 7.754 6.352 1 94.25 121 LYS B CA 1
ATOM 2183 C C . LYS B 1 121 ? -10.148 6.781 5.688 1 94.25 121 LYS B C 1
ATOM 2185 O O . LYS B 1 121 ? -9.18 7.195 5.047 1 94.25 121 LYS B O 1
ATOM 2190 N N . LEU B 1 122 ? -10.359 5.504 5.922 1 94.25 122 LEU B N 1
ATOM 2191 C CA . LEU B 1 122 ? -9.57 4.457 5.285 1 94.25 122 LEU B CA 1
ATOM 2192 C C . LEU B 1 122 ? -10.328 3.834 4.117 1 94.25 122 LEU B C 1
ATOM 2194 O O . LEU B 1 122 ? -11.367 3.197 4.316 1 94.25 122 LEU B O 1
ATOM 2198 N N . THR B 1 123 ? -9.805 4.086 2.895 1 92.62 123 THR B N 1
ATOM 2199 C CA . THR B 1 123 ? -10.445 3.572 1.691 1 92.62 123 THR B CA 1
ATOM 2200 C C . THR B 1 123 ? -9.422 2.906 0.775 1 92.62 123 THR B C 1
ATOM 2202 O O . THR B 1 123 ? -8.422 3.52 0.408 1 92.62 123 THR B O 1
ATOM 2205 N N . ASN B 1 124 ? -9.609 1.654 0.46 1 93.12 124 ASN B N 1
ATOM 2206 C CA . ASN B 1 124 ? -8.773 0.94 -0.494 1 93.12 124 ASN B CA 1
ATOM 2207 C C . ASN B 1 124 ? -7.301 0.979 -0.082 1 93.12 124 ASN B C 1
ATOM 2209 O O . ASN B 1 124 ? -6.426 1.212 -0.916 1 93.12 124 ASN B O 1
ATOM 2213 N N . GLY B 1 125 ? -7.117 0.876 1.174 1 95 125 GLY B N 1
ATOM 2214 C CA . GLY B 1 125 ? -5.766 0.762 1.691 1 95 125 GLY B CA 1
ATOM 2215 C C . GLY B 1 125 ? -5.055 2.098 1.803 1 95 125 GLY B C 1
ATOM 2216 O O . GLY B 1 125 ? -3.828 2.146 1.938 1 95 125 GLY B O 1
ATOM 2217 N N . VAL B 1 126 ? -5.816 3.17 1.645 1 96.12 126 VAL B N 1
ATOM 2218 C CA . VAL B 1 126 ? -5.246 4.5 1.825 1 96.12 126 VAL B CA 1
ATOM 2219 C C . VAL B 1 126 ? -5.984 5.23 2.945 1 96.12 126 VAL B C 1
ATOM 2221 O O . VAL B 1 126 ? -7.211 5.367 2.906 1 96.12 126 VAL B O 1
ATOM 2224 N N . LEU B 1 127 ? -5.238 5.656 3.945 1 96 127 LEU B N 1
ATOM 2225 C CA . LEU B 1 127 ? -5.809 6.488 5 1 96 127 LEU B CA 1
ATOM 2226 C C . LEU B 1 127 ? -5.73 7.965 4.633 1 96 127 LEU B C 1
ATOM 2228 O O . LEU B 1 127 ? -4.645 8.484 4.352 1 96 127 LEU B O 1
ATOM 2232 N N . GLU B 1 128 ? -6.852 8.57 4.617 1 95.06 128 GLU B N 1
ATOM 2233 C CA . GLU B 1 128 ? -6.91 10.008 4.371 1 95.06 128 GLU B CA 1
ATOM 2234 C C . GLU B 1 128 ? -7.27 10.773 5.645 1 95.06 128 GLU B C 1
ATOM 2236 O O . GLU B 1 128 ? -8.289 10.492 6.277 1 95.06 128 GLU B O 1
ATOM 2241 N N . ILE B 1 129 ? -6.418 11.688 6.043 1 94.88 129 ILE B N 1
ATOM 2242 C CA . ILE B 1 129 ? -6.676 12.547 7.195 1 94.88 129 ILE B CA 1
ATOM 2243 C C . ILE B 1 129 ? -6.77 14 6.746 1 94.88 129 ILE B C 1
ATOM 2245 O O . ILE B 1 129 ? -5.914 14.484 6.004 1 94.88 129 ILE B O 1
ATOM 2249 N N . SER B 1 130 ? -7.809 14.648 7.188 1 93.94 130 SER B N 1
ATOM 2250 C CA . SER B 1 130 ? -8.008 16.062 6.863 1 93.94 130 SER B CA 1
ATOM 2251 C C . SER B 1 130 ? -8.094 16.906 8.125 1 93.94 130 SER B C 1
ATOM 2253 O O . SER B 1 130 ? -8.828 16.578 9.062 1 93.94 130 SER B O 1
ATOM 2255 N N . LEU B 1 131 ? -7.289 17.984 8.133 1 92.38 131 LEU B N 1
ATOM 2256 C CA . LEU B 1 131 ? -7.289 18.938 9.234 1 92.38 131 LEU B CA 1
ATOM 2257 C C . LEU B 1 131 ? -7.598 20.344 8.719 1 92.38 131 LEU B C 1
ATOM 2259 O O . LEU B 1 131 ? -6.781 20.953 8.023 1 92.38 131 LEU B O 1
ATOM 2263 N N . LYS B 1 132 ? -8.68 20.891 9.133 1 91.5 132 LYS B N 1
ATOM 2264 C CA . LYS B 1 132 ? -9.023 22.25 8.734 1 91.5 132 LYS B CA 1
ATOM 2265 C C . LYS B 1 132 ? -8.242 23.281 9.547 1 91.5 132 LYS B C 1
ATOM 2267 O O . LYS B 1 132 ? -8.125 23.156 10.766 1 91.5 132 LYS B O 1
ATOM 2272 N N . LYS B 1 133 ? -7.707 24.234 8.836 1 88.62 133 LYS B N 1
ATOM 2273 C CA . LYS B 1 133 ? -6.977 25.297 9.508 1 88.62 133 LYS B CA 1
ATOM 2274 C C . LYS B 1 133 ? -7.926 26.391 10.008 1 88.62 133 LYS B C 1
ATOM 2276 O O . LYS B 1 133 ? -8.969 26.641 9.398 1 88.62 133 LYS B O 1
ATOM 2281 N N . VAL B 1 134 ? -7.668 26.984 11.102 1 83.19 134 VAL B N 1
ATOM 2282 C CA . VAL B 1 134 ? -8.453 28.094 11.609 1 83.19 134 VAL B CA 1
ATOM 2283 C C . VAL B 1 134 ? -7.914 29.406 11.039 1 83.19 134 VAL B C 1
ATOM 2285 O O . VAL B 1 134 ? -6.703 29.641 11.023 1 83.19 134 VAL B O 1
ATOM 2288 N N . GLU B 1 135 ? -8.688 30.094 9.961 1 66.94 135 GLU B N 1
ATOM 2289 C CA . GLU B 1 135 ? -8.336 31.328 9.258 1 66.94 135 GLU B CA 1
ATOM 2290 C C . GLU B 1 135 ? -7.84 32.406 10.234 1 66.94 135 GLU B C 1
ATOM 2292 O O . GLU B 1 135 ? -6.898 33.125 9.93 1 66.94 135 GLU B O 1
ATOM 2297 N N . GLY B 1 136 ? -7.996 32.938 11.164 1 54.69 136 GLY B N 1
ATOM 2298 C CA . GLY B 1 136 ? -7.75 34.156 11.883 1 54.69 136 GLY B CA 1
ATOM 2299 C C . GLY B 1 136 ? -6.395 34.219 12.562 1 54.69 136 GLY B C 1
ATOM 2300 O O . GLY B 1 136 ? -5.906 35.281 12.938 1 54.69 136 GLY B O 1
ATOM 2301 N N . LYS B 1 137 ? -6.074 33.344 13.492 1 47.56 137 LYS B N 1
ATOM 2302 C CA . LYS B 1 137 ? -4.988 33.75 14.375 1 47.56 137 LYS B CA 1
ATOM 2303 C C . LYS B 1 137 ? -3.664 33.812 13.625 1 47.56 137 LYS B C 1
ATOM 2305 O O . LYS B 1 137 ? -3.211 32.844 13.055 1 47.56 137 LYS B O 1
ATOM 2310 N N . GLU B 1 138 ? -3.48 34.906 12.844 1 43.56 138 GLU B N 1
ATOM 2311 C CA . GLU B 1 138 ? -2.117 35.281 12.508 1 43.56 138 GLU B CA 1
ATOM 2312 C C . GLU B 1 138 ? -1.106 34.656 13.461 1 43.56 138 GLU B C 1
ATOM 2314 O O . GLU B 1 138 ? -1.204 34.844 14.68 1 43.56 138 GLU B O 1
ATOM 2319 N N . ARG B 1 139 ? -0.686 33.594 13.25 1 40.5 139 ARG B N 1
ATOM 2320 C CA . ARG B 1 139 ? 0.409 33.094 14.07 1 40.5 139 ARG B CA 1
ATOM 2321 C C . ARG B 1 139 ? 1.426 34.188 14.359 1 40.5 139 ARG B C 1
ATOM 2323 O O . ARG B 1 139 ? 1.974 34.781 13.438 1 40.5 139 ARG B O 1
ATOM 2330 N N . GLU B 1 140 ? 1.144 35.031 15.32 1 36.28 140 GLU B N 1
ATOM 2331 C CA . GLU B 1 140 ? 2.322 35.719 15.844 1 36.28 140 GLU B CA 1
ATOM 2332 C C . GLU B 1 140 ? 3.533 34.781 15.867 1 36.28 140 GLU B C 1
ATOM 2334 O O . GLU B 1 140 ? 3.562 33.812 16.625 1 36.28 140 GLU B O 1
ATOM 2339 N N . VAL B 1 141 ? 3.842 34.344 14.742 1 36.59 141 VAL B N 1
ATOM 2340 C CA . VAL B 1 141 ? 5.113 33.625 14.727 1 36.59 141 VAL B CA 1
ATOM 2341 C C . VAL B 1 141 ? 6.098 34.281 15.68 1 36.59 141 VAL B C 1
ATOM 2343 O O . VAL B 1 141 ? 6.453 35.469 15.5 1 36.59 141 VAL B O 1
ATOM 2346 N N . ARG B 1 142 ? 5.941 34 16.922 1 30.86 142 ARG B N 1
ATOM 2347 C CA . ARG B 1 142 ? 7.008 34.469 17.797 1 30.86 142 ARG B CA 1
ATOM 2348 C C . ARG B 1 142 ? 8.375 34.062 17.281 1 30.86 142 ARG B C 1
ATOM 2350 O O . ARG B 1 142 ? 8.625 32.875 17.047 1 30.86 142 ARG B O 1
ATOM 2357 N N . ARG B 1 143 ? 8.891 34.906 16.391 1 31.25 143 ARG B N 1
ATOM 2358 C CA . ARG B 1 143 ? 10.289 34.844 15.977 1 31.25 143 ARG B CA 1
ATOM 2359 C C . ARG B 1 143 ? 11.203 34.562 17.172 1 31.25 143 ARG B C 1
ATOM 2361 O O . ARG B 1 143 ? 11.164 35.281 18.156 1 31.25 143 ARG B O 1
ATOM 2368 N N . ILE B 1 144 ? 11.359 33.281 17.469 1 26.81 144 ILE B N 1
ATOM 2369 C CA . ILE B 1 144 ? 12.375 33.156 18.516 1 26.81 144 ILE B CA 1
ATOM 2370 C C . ILE B 1 144 ? 13.719 33.656 17.984 1 26.81 144 ILE B C 1
ATOM 2372 O O . ILE B 1 144 ? 14.242 33.125 17 1 26.81 144 ILE B O 1
ATOM 2376 N N . LYS B 1 145 ? 13.977 34.938 18.188 1 29.59 145 LYS B N 1
ATOM 2377 C CA . LYS B 1 145 ? 15.273 35.562 18 1 29.59 145 LYS B CA 1
ATOM 2378 C C . LYS B 1 145 ? 16.391 34.719 18.578 1 29.59 145 LYS B C 1
ATOM 2380 O O . LYS B 1 145 ? 16.391 34.406 19.766 1 29.59 145 LYS B O 1
ATOM 2385 N N . VAL B 1 146 ? 16.734 33.75 17.766 1 26.77 146 VAL B N 1
ATOM 2386 C CA . VAL B 1 146 ? 17.969 33.188 18.281 1 26.77 146 VAL B CA 1
ATOM 2387 C C . VAL B 1 146 ? 19.078 34.219 18.266 1 26.77 146 VAL B C 1
ATOM 2389 O O . VAL B 1 146 ? 19.375 34.812 17.219 1 26.77 146 VAL B O 1
ATOM 2392 N N . GLU B 1 147 ? 19.219 34.875 19.25 1 27.55 147 GLU B N 1
ATOM 2393 C CA . GLU B 1 147 ? 20.344 35.75 19.594 1 27.55 147 GLU B CA 1
ATOM 2394 C C . GLU B 1 147 ? 21.672 34.969 19.5 1 27.55 147 GLU B C 1
ATOM 2396 O O . GLU B 1 147 ? 21.812 33.906 20.078 1 27.55 147 GLU B O 1
ATOM 2401 N N . CYS B 1 148 ? 22.094 34.719 18.188 1 21.03 148 CYS B N 1
ATOM 2402 C CA . CYS B 1 148 ? 23.5 34.344 18.281 1 21.03 148 CYS B CA 1
ATOM 2403 C C . CYS B 1 148 ? 24.297 35.375 19.047 1 21.03 148 CYS B C 1
ATOM 2405 O O . CYS B 1 148 ? 24.047 36.594 18.906 1 21.03 148 CYS B O 1
ATOM 2407 N N . CYS B 1 149 ? 25.531 35.125 19.703 1 22.17 149 CYS B N 1
ATOM 2408 C CA . CYS B 1 149 ? 26.594 35.906 20.328 1 22.17 149 CYS B CA 1
ATOM 2409 C C . CYS B 1 149 ? 27.125 36.969 19.359 1 22.17 149 CYS B C 1
ATOM 2411 O O . CYS B 1 149 ? 27.234 36.719 18.156 1 22.17 149 CYS B O 1
#

Organism: Yarrowia lipolytica (strain CLIB 122 / E 150) (NCBI:txid284591)

Foldseek 3Di:
DPPCVQCQCQPQPPPPPPPPPDDDDPPPVPVRDRADAFDKDWDDDPWKIKIKGFAAQWDPVFWDWDADQVQQKIKIKGWADDPVPVVVVVDDDDDDDGTIHMTMTHGDPLWDWDPVPWDWDADNRMIMIMTTTDPPPPSPPVPPPPPDD/DPPCVQCQCQPQQPPPPPPPPDDDDPPPVPVRDRADAFDKDWDDDPWKIKIKGQAAQWDPVFWDWDDDQVQQKIKIKGWADDPVPVVVVVDDDDDDDGTIHMTMTHGGPLWDWDPVPWDWDADNRMIMIMTTTDPDDPSPVVPPPPPDD

InterPro domains:
  IPR002068 Alpha crystallin/Hsp20 domain [PF00011] (44-146)
  IPR002068 Alpha crystallin/Hsp20 domain [PS01031] (31-149)
  IPR008978 HSP20-like chaperone [G3DSA:2.60.40.790] (6-147)
  IPR008978 HSP20-like chaperone [SSF49764] (20-146)
  IPR031107 Small heat shock protein [PTHR11527] (32-146)